Protein AF-A0A6A6NZX1-F1 (afdb_monomer)

Solvent-accessible surface area (backbone atoms only — not comparable to full-atom values): 12555 Å² total; per-residue (Å²): 104,67,44,63,65,28,87,54,87,82,43,91,53,39,81,57,58,74,70,53,80,94,74,73,65,22,58,76,71,53,50,74,72,65,55,51,80,44,72,91,48,76,54,70,80,69,56,48,53,72,62,50,53,51,48,40,61,71,58,47,47,58,53,41,69,74,41,23,80,65,40,62,48,73,92,56,56,72,64,60,54,49,54,51,49,51,52,50,52,48,47,48,62,52,41,36,42,79,39,79,52,97,89,62,89,76,74,94,77,78,79,67,54,82,74,57,60,70,75,45,46,75,38,79,45,86,75,66,56,70,41,52,65,36,68,74,68,45,35,26,44,81,40,86,51,102,88,51,79,43,78,41,68,77,53,94,75,62,91,92,61,85,66,18,23,62,86,60,87,44,24,41,64,54,35,24,50,45,65,30,45,77,56,80,60,25,55,87,39,52,78,84,87,75,57,70,73,62,56,64,74,76,110

Nearest PDB structures (foldseek):
  3rc0-assembly1_A  TM=8.414E-01  e=4.882E-10  Homo sapiens
  3rc0-assembly2_B  TM=8.461E-01  e=1.132E-09  Homo sapiens
  3smt-assembly1_A  TM=8.463E-01  e=5.086E-06  Homo sapiens
  6ox1-assembly2_B  TM=8.123E-01  e=5.623E-05  Homo sapiens
  1ozv-assembly2_B  TM=7.075E-01  e=1.593E-05  Pisum sativum

Secondary structure (DSSP, 8-state):
-HHHHS--TT-TTHHHHTTS-S---SGGGS-HHHHHTTTTSTHHHH--HHHHHHHIIIIIHHHHHH-HHHHT-TT--HHHHHHHHHHHHHHHHHHEEEE--TT-PPPTT----TTTGGGSEEEE-TTGGGS-B-TTT--EEEEE-SS-EEEEESS---TTPPP-B---S--HHHHHHHHS---GGGGGG------HHHHHTT-

Foldseek 3Di:
DLLLLQPPVPRPCNVQSVPDDPDFLAPLPDDPVVLVVCVQAPLSVVLCNVVLLVVCLVPVLVVCVVPVVSRVQVVHDSVVVSSSVVSVVLCLLAAWDFDDDPPDDDDPQPDDDPVRVVVTDTDHDGPVSPAAAFLPPAQWEWDDDPPDIDIDGPDDDDPPDGHHYHPDQDAQSVCCNRHNDGDPRSPVSHDGDDDPVNVVVVD

InterPro domains:
  IPR001214 SET domain [PS50280] (24-168)
  IPR046341 SET domain superfamily [SSF82199] (8-184)
  IPR050600 SETD3/SETD6 methyltransferase [PTHR13271] (1-192)

pLDDT: mean 87.7, std 14.7, range [39.0, 97.62]

Radius of gyration: 19.29 Å; Cα contacts (8 Å, |Δi|>4): 223; chains: 1; bounding box: 53×49×50 Å

Mean predicted aligned error: 6.45 Å

Organism: NCBI:txid578093

Sequence (203 aa):
LLAESHGDSSSSWSPYIDLLPDRFDTLMYWTPAELDELQASGVKSKIGKLREDQRFMEEIVPVVRRWPEIFGFQGEDDKKVLEAAHRMGTLIMAYAFDVESEGKEVDKDGYMSEEEETEMEKAMVPLADMLNADGHRCNAHLFYTPTHLSMRTLCPVPSGSELLNDYGPLPRADLLRRYGYTSPTYAIHDVAELSHPAILRLA

Structure (mmCIF, N/CA/C/O backbone):
data_AF-A0A6A6NZX1-F1
#
_entry.id   AF-A0A6A6NZX1-F1
#
loop_
_atom_site.group_PDB
_atom_site.id
_atom_site.type_symbol
_atom_site.label_atom_id
_atom_site.label_alt_id
_atom_site.label_comp_id
_atom_site.label_asym_id
_atom_site.label_entity_id
_atom_site.label_seq_id
_atom_site.pdbx_PDB_ins_code
_atom_site.Cartn_x
_atom_site.Cartn_y
_atom_site.Cartn_z
_atom_site.occupancy
_atom_site.B_iso_or_equiv
_atom_site.auth_seq_id
_atom_site.auth_comp_id
_atom_site.auth_asym_id
_atom_site.auth_atom_id
_atom_site.pdbx_PDB_model_num
ATOM 1 N N . LEU A 1 1 ? -5.221 6.615 11.395 1.00 90.38 1 LEU A N 1
ATOM 2 C CA . LEU A 1 1 ? -5.931 5.766 10.410 1.00 90.38 1 LEU A CA 1
ATOM 3 C C . LEU A 1 1 ? -7.021 4.905 11.040 1.00 90.38 1 LEU A C 1
ATOM 5 O O . LEU A 1 1 ? -8.164 5.149 10.701 1.00 90.38 1 LEU A O 1
ATOM 9 N N . LEU A 1 2 ? -6.727 3.967 11.957 1.00 92.25 2 LEU A N 1
ATOM 10 C CA . LEU A 1 2 ? -7.765 3.090 12.539 1.00 92.25 2 LEU A CA 1
ATOM 11 C C . LEU A 1 2 ? -8.924 3.876 13.186 1.00 92.25 2 LEU A C 1
ATOM 13 O O . LEU A 1 2 ? -10.074 3.630 12.853 1.00 92.25 2 LEU A O 1
ATOM 17 N N . ALA A 1 3 ? -8.610 4.848 14.053 1.00 91.81 3 ALA A N 1
ATOM 18 C CA . ALA A 1 3 ? -9.612 5.713 14.686 1.00 91.81 3 ALA A CA 1
ATOM 19 C C . ALA A 1 3 ? -10.388 6.549 13.655 1.00 91.81 3 ALA A C 1
ATOM 21 O O . ALA A 1 3 ? -11.607 6.514 13.629 1.00 91.81 3 ALA A O 1
ATOM 22 N N . GLU A 1 4 ? -9.676 7.222 12.748 1.00 91.50 4 GLU A N 1
ATOM 23 C CA . GLU A 1 4 ? -10.279 8.048 11.687 1.00 91.50 4 GLU A CA 1
ATOM 24 C C . GLU A 1 4 ? -11.122 7.248 10.677 1.00 91.50 4 GLU A C 1
ATOM 26 O O . GLU A 1 4 ? -11.960 7.818 9.991 1.00 91.50 4 GLU A O 1
ATOM 31 N N . SER A 1 5 ? -10.888 5.935 10.552 1.00 87.50 5 SER A N 1
ATOM 32 C CA . SER A 1 5 ? -11.647 5.055 9.649 1.00 87.50 5 SER A CA 1
ATOM 33 C C . SER A 1 5 ? -12.953 4.564 10.256 1.00 87.50 5 SER A C 1
ATOM 35 O O . SER A 1 5 ? -13.793 4.018 9.540 1.00 87.50 5 SER A O 1
ATOM 37 N N . HIS A 1 6 ? -13.134 4.718 11.567 1.00 78.56 6 HIS A N 1
ATOM 38 C CA . HIS A 1 6 ? -14.455 4.584 12.147 1.00 78.56 6 HIS A CA 1
ATOM 39 C C . HIS A 1 6 ? -15.275 5.768 11.637 1.00 78.56 6 HIS A C 1
ATOM 41 O O . HIS A 1 6 ? -14.860 6.905 11.828 1.00 78.56 6 HIS A O 1
ATOM 47 N N . GLY A 1 7 ? -16.381 5.485 10.939 1.00 59.75 7 GLY A N 1
ATOM 48 C CA . GLY A 1 7 ? -17.195 6.432 10.161 1.00 59.75 7 GLY A CA 1
ATOM 49 C C . GLY A 1 7 ? -17.915 7.515 10.970 1.00 59.75 7 GLY A C 1
ATOM 50 O O . GLY A 1 7 ? -19.076 7.826 10.702 1.00 59.75 7 GLY A O 1
ATOM 51 N N . ASP A 1 8 ? -17.248 8.088 11.968 1.00 64.75 8 ASP A N 1
ATOM 52 C CA . ASP A 1 8 ? -17.621 9.360 12.536 1.00 64.75 8 ASP A CA 1
ATOM 53 C C . ASP A 1 8 ? -17.499 10.431 11.446 1.00 64.75 8 ASP A C 1
ATOM 55 O O . ASP A 1 8 ? -16.414 10.847 11.037 1.00 64.75 8 ASP A O 1
ATOM 59 N N . SER A 1 9 ? -18.662 10.901 11.001 1.00 61.62 9 SER A N 1
ATOM 60 C CA . SER A 1 9 ? -18.827 12.019 10.069 1.00 61.62 9 SER A CA 1
ATOM 61 C C . SER A 1 9 ? -18.150 13.328 10.512 1.00 61.62 9 SER A C 1
ATOM 63 O O . SER A 1 9 ? -18.154 14.295 9.753 1.00 61.62 9 SER A O 1
ATOM 65 N N . SER A 1 10 ? -17.598 13.387 11.731 1.00 78.81 10 SER A N 1
ATOM 66 C CA . SER A 1 10 ? -16.815 14.518 12.229 1.00 78.81 10 SER A CA 1
ATOM 67 C C . SER A 1 10 ? -15.357 14.538 11.742 1.00 78.81 10 SER A C 1
ATOM 69 O O . SER A 1 10 ? -14.725 15.599 11.798 1.00 78.81 10 SER A O 1
ATOM 71 N N . SER A 1 11 ? -14.817 13.419 11.234 1.00 88.25 11 SER A N 1
ATOM 72 C CA . SER A 1 11 ? -13.435 13.384 10.747 1.00 88.25 11 SER A CA 1
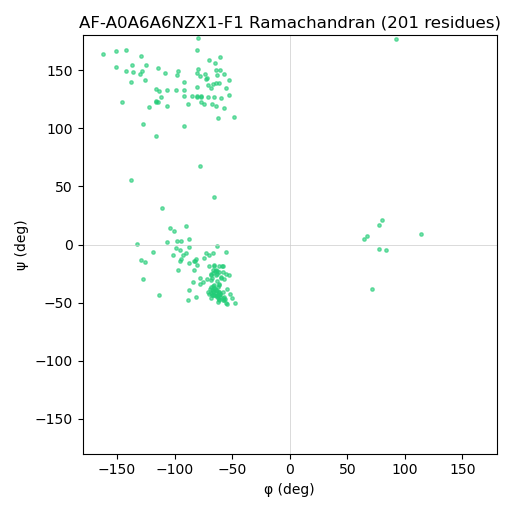ATOM 73 C C . SER A 1 11 ? -13.261 14.282 9.524 1.00 88.25 11 SER A C 1
ATOM 75 O O . SER A 1 11 ? -13.926 14.124 8.498 1.00 88.25 11 SER A O 1
ATOM 77 N N . SER A 1 12 ? -12.278 15.182 9.595 1.00 91.62 12 SER A N 1
ATOM 78 C CA . SER A 1 12 ? -11.892 16.018 8.449 1.00 91.62 12 SER A CA 1
ATOM 79 C C . SER A 1 12 ? -11.304 15.194 7.295 1.00 91.62 12 SER A C 1
ATOM 81 O O . SER A 1 12 ? -11.251 15.678 6.165 1.00 91.62 12 SER A O 1
ATOM 83 N N . TRP A 1 13 ? -10.881 13.954 7.563 1.00 92.94 13 TRP A N 1
ATOM 84 C CA . TRP A 1 13 ? -10.285 13.046 6.583 1.00 92.94 13 TRP A CA 1
ATOM 85 C C . TRP A 1 13 ? -11.264 12.015 6.022 1.00 92.94 13 TRP A C 1
ATOM 87 O O . TRP A 1 13 ? -10.875 11.285 5.113 1.00 92.94 13 TRP A O 1
ATOM 97 N N . SER A 1 14 ? -12.519 11.968 6.488 1.00 92.06 14 SER A N 1
ATOM 98 C CA . SER A 1 14 ? -13.523 11.015 5.985 1.00 92.06 14 SER A CA 1
ATOM 99 C C . SER A 1 14 ? -13.631 11.006 4.448 1.00 92.06 14 SER A C 1
ATOM 101 O O . SER A 1 14 ? -13.507 9.922 3.882 1.00 92.06 14 SER A O 1
ATOM 103 N N . PRO A 1 15 ? -13.699 12.155 3.732 1.00 92.06 15 PRO A N 1
ATOM 104 C CA . PRO A 1 15 ? -13.761 12.147 2.266 1.00 92.06 15 PRO A CA 1
ATOM 105 C C . PRO A 1 15 ? -12.559 11.488 1.579 1.00 92.06 15 PRO A C 1
ATOM 107 O O . PRO A 1 15 ? -12.687 10.979 0.472 1.00 92.06 15 PRO A O 1
ATOM 110 N N . TYR A 1 16 ? -11.383 11.530 2.208 1.00 94.56 16 TYR A N 1
ATOM 111 C CA . TYR A 1 16 ? -10.181 10.874 1.703 1.00 94.56 16 TYR A CA 1
ATOM 112 C C . TYR A 1 16 ? -10.168 9.384 2.060 1.00 94.56 16 TYR A C 1
ATOM 114 O O . TYR A 1 16 ? -9.900 8.549 1.203 1.00 94.56 16 TYR A O 1
ATOM 122 N N . ILE A 1 17 ? -10.500 9.042 3.307 1.00 93.12 17 ILE A N 1
ATOM 123 C CA . ILE A 1 17 ? -10.520 7.655 3.784 1.00 93.12 17 ILE A CA 1
ATOM 124 C C . ILE A 1 17 ? -11.535 6.813 3.001 1.00 93.12 17 ILE A C 1
ATOM 126 O O . ILE A 1 17 ? -11.251 5.653 2.706 1.00 93.12 17 ILE A O 1
ATOM 130 N N . ASP A 1 18 ? -12.662 7.403 2.601 1.00 91.69 18 ASP A N 1
ATOM 131 C CA . ASP A 1 18 ? -13.689 6.748 1.783 1.00 91.69 18 ASP A CA 1
ATOM 132 C C . ASP A 1 18 ? -13.206 6.394 0.361 1.00 91.69 18 ASP A C 1
ATOM 134 O O . ASP A 1 18 ? -13.810 5.548 -0.299 1.00 91.69 18 ASP A O 1
ATOM 138 N N . LEU A 1 19 ? -12.118 7.013 -0.119 1.00 93.44 19 LEU A N 1
ATOM 139 C CA . LEU A 1 19 ? -11.484 6.680 -1.402 1.00 93.44 19 LEU A CA 1
ATOM 140 C C . LEU A 1 19 ? -10.452 5.551 -1.280 1.00 93.44 19 LEU A C 1
ATOM 142 O O . LEU A 1 19 ? -10.051 4.986 -2.299 1.00 93.44 19 LEU A O 1
ATOM 146 N N . LEU A 1 20 ? -10.001 5.229 -0.064 1.00 94.62 20 LEU A N 1
ATOM 147 C CA . LEU A 1 20 ? -8.980 4.209 0.152 1.00 94.62 20 LEU A CA 1
ATOM 148 C C . LEU A 1 20 ? -9.546 2.800 -0.072 1.00 94.62 20 LEU A C 1
ATOM 150 O O . LEU A 1 20 ? -10.662 2.503 0.365 1.00 94.62 20 LEU A O 1
ATOM 154 N N . PRO A 1 21 ? -8.764 1.885 -0.666 1.00 94.62 21 PRO A N 1
ATOM 155 C CA . PRO A 1 21 ? -9.224 0.531 -0.949 1.00 94.62 21 PRO A CA 1
ATOM 156 C C . PRO A 1 21 ? -9.617 -0.246 0.316 1.00 94.62 21 PRO A C 1
ATOM 158 O O . PRO A 1 21 ? -9.081 -0.064 1.419 1.00 94.62 21 PRO A O 1
ATOM 161 N N . ASP A 1 22 ? -10.572 -1.155 0.147 1.00 92.56 22 ASP A N 1
ATOM 162 C CA . ASP A 1 22 ? -11.017 -2.118 1.157 1.00 92.56 22 ASP A CA 1
ATOM 163 C C . ASP A 1 22 ? -10.429 -3.524 0.937 1.00 92.56 22 ASP A C 1
ATOM 165 O O . ASP A 1 22 ? -10.547 -4.387 1.810 1.00 92.56 22 ASP A O 1
ATOM 169 N N . ARG A 1 23 ? -9.767 -3.747 -0.206 1.00 93.56 23 ARG A N 1
ATOM 170 C CA . ARG A 1 23 ? -9.175 -5.018 -0.641 1.00 93.56 23 ARG A CA 1
ATOM 171 C C . ARG A 1 23 ? -7.787 -4.796 -1.228 1.00 93.56 23 ARG A C 1
ATOM 173 O O . ARG A 1 23 ? -7.533 -3.763 -1.839 1.00 93.56 23 ARG A O 1
ATOM 180 N N . PHE A 1 24 ? -6.922 -5.791 -1.064 1.00 96.00 24 PHE A N 1
ATOM 181 C CA . PHE A 1 24 ? -5.534 -5.750 -1.511 1.00 96.00 24 PHE A CA 1
ATOM 182 C C . PHE A 1 24 ? -5.116 -7.110 -2.050 1.00 96.00 24 PHE A C 1
ATOM 184 O O . PHE A 1 24 ? -5.544 -8.140 -1.530 1.00 96.00 24 PHE A O 1
ATOM 191 N N . ASP A 1 25 ? -4.206 -7.083 -3.016 1.00 96.81 25 ASP A N 1
ATOM 192 C CA . ASP A 1 25 ? -3.580 -8.273 -3.595 1.00 96.81 25 ASP A CA 1
ATOM 193 C C . ASP A 1 25 ? -2.141 -8.476 -3.080 1.00 96.81 25 ASP A C 1
ATOM 195 O O . ASP A 1 25 ? -1.368 -9.259 -3.638 1.00 96.81 25 ASP A O 1
ATOM 199 N N . THR A 1 26 ? -1.755 -7.777 -2.002 1.00 96.50 26 THR A N 1
ATOM 200 C CA . THR A 1 26 ? -0.447 -7.961 -1.357 1.00 96.50 26 THR A CA 1
ATOM 201 C C . THR A 1 26 ? -0.324 -9.370 -0.778 1.00 96.50 26 THR A C 1
ATOM 203 O O . THR A 1 26 ? -1.299 -9.984 -0.335 1.00 96.50 26 THR A O 1
ATOM 206 N N . LEU A 1 27 ? 0.907 -9.887 -0.734 1.00 96.06 27 LEU A N 1
ATOM 207 C CA . LEU A 1 27 ? 1.191 -11.282 -0.360 1.00 96.06 27 LEU A CA 1
ATOM 208 C C . LEU A 1 27 ? 0.685 -11.693 1.034 1.00 96.06 27 LEU A C 1
ATOM 210 O O . LEU A 1 27 ? 0.562 -12.880 1.319 1.00 96.06 27 LEU A O 1
ATOM 214 N N . MET A 1 28 ? 0.385 -10.735 1.913 1.00 94.06 28 MET A N 1
ATOM 215 C CA . MET A 1 28 ? -0.202 -11.000 3.229 1.00 94.06 28 MET A CA 1
ATOM 216 C C . MET A 1 28 ? -1.607 -11.624 3.150 1.00 94.06 28 MET A C 1
ATOM 218 O O . MET A 1 28 ? -2.004 -12.339 4.073 1.00 94.06 28 MET A O 1
ATOM 222 N N . TYR A 1 29 ? -2.343 -11.369 2.064 1.00 95.19 29 TYR A N 1
ATOM 223 C CA . TYR A 1 29 ? -3.713 -11.849 1.856 1.00 95.19 29 TYR A CA 1
ATOM 224 C C . TYR A 1 29 ? -3.791 -13.145 1.046 1.00 95.19 29 TYR A C 1
ATOM 226 O O . TYR A 1 29 ? -4.874 -13.711 0.900 1.00 95.19 29 TYR A O 1
ATOM 234 N N . TRP A 1 30 ? -2.656 -13.630 0.546 1.00 96.44 30 TRP A N 1
ATOM 235 C CA . TRP A 1 30 ? -2.593 -14.855 -0.237 1.00 96.44 30 TRP A CA 1
ATOM 236 C C . TRP A 1 30 ? -2.778 -16.084 0.655 1.00 96.44 30 TRP A C 1
ATOM 238 O O . TRP A 1 30 ? -2.354 -16.137 1.815 1.00 96.44 30 TRP A O 1
ATOM 248 N N . THR A 1 31 ? -3.408 -17.108 0.094 1.00 96.38 31 THR A N 1
ATOM 249 C CA . THR A 1 31 ? -3.564 -18.408 0.739 1.00 96.38 31 THR A CA 1
ATOM 250 C C . THR A 1 31 ? -2.223 -19.145 0.825 1.00 96.38 31 THR A C 1
ATOM 252 O O . THR A 1 31 ? -1.313 -18.890 0.033 1.00 96.38 31 THR A O 1
ATOM 255 N N . PRO A 1 32 ? -2.081 -20.128 1.736 1.00 95.44 32 PRO A N 1
ATOM 256 C CA . PRO A 1 32 ? -0.866 -20.937 1.810 1.00 95.44 32 PRO A CA 1
ATOM 257 C C . PRO A 1 32 ? -0.490 -21.603 0.478 1.00 95.44 32 PRO A C 1
ATOM 259 O O . PRO A 1 32 ? 0.684 -21.627 0.131 1.00 95.44 32 PRO A O 1
ATOM 262 N N . ALA A 1 33 ? -1.480 -22.079 -0.286 1.00 97.31 33 ALA A N 1
ATOM 263 C CA . ALA A 1 33 ? -1.250 -22.710 -1.584 1.00 97.31 33 ALA A CA 1
ATOM 264 C C . ALA A 1 33 ? -0.700 -21.718 -2.623 1.00 97.31 33 ALA A C 1
ATOM 266 O O . ALA A 1 33 ? 0.254 -22.036 -3.323 1.00 97.31 33 ALA A O 1
ATOM 267 N N . GLU A 1 34 ? -1.243 -20.499 -2.686 1.00 96.94 34 GLU A N 1
ATOM 268 C CA . GLU A 1 34 ? -0.728 -19.453 -3.582 1.00 96.94 34 GLU A CA 1
ATOM 269 C C . GLU A 1 34 ? 0.688 -19.016 -3.182 1.00 96.94 34 GLU A C 1
ATOM 271 O O . GLU A 1 34 ? 1.544 -18.795 -4.035 1.00 96.94 34 GLU A O 1
ATOM 276 N N . LEU A 1 35 ? 0.972 -18.940 -1.877 1.00 96.06 35 LEU A N 1
ATOM 277 C CA . LEU A 1 35 ? 2.318 -18.652 -1.381 1.00 96.06 35 LEU A CA 1
ATOM 278 C C . LEU A 1 35 ? 3.309 -19.788 -1.662 1.00 96.06 35 LEU A C 1
ATOM 280 O O . LEU A 1 35 ? 4.517 -19.546 -1.714 1.00 96.06 35 LEU A O 1
ATOM 284 N N . ASP A 1 36 ? 2.851 -21.028 -1.816 1.00 95.31 36 ASP A N 1
ATOM 285 C CA . ASP A 1 36 ? 3.712 -22.162 -2.151 1.00 95.31 36 ASP A CA 1
ATOM 286 C C . ASP A 1 36 ? 4.274 -22.080 -3.567 1.00 95.31 36 ASP A C 1
ATOM 288 O O . ASP A 1 36 ? 5.451 -22.393 -3.731 1.00 95.31 36 ASP A O 1
ATOM 292 N N . GLU A 1 37 ? 3.555 -21.476 -4.514 1.00 95.88 37 GLU A N 1
ATOM 293 C CA . GLU A 1 37 ? 4.051 -21.201 -5.874 1.00 95.88 37 GLU A CA 1
ATOM 294 C C . GLU A 1 37 ? 5.286 -20.270 -5.899 1.00 95.88 37 GLU A C 1
ATOM 296 O O . GLU A 1 37 ? 6.054 -20.238 -6.865 1.00 95.88 37 GLU A O 1
ATOM 301 N N . LEU A 1 38 ? 5.534 -19.532 -4.808 1.00 94.31 38 LEU A N 1
ATOM 302 C CA . LEU A 1 38 ? 6.681 -18.631 -4.643 1.00 94.31 38 LEU A CA 1
ATOM 303 C C . LEU A 1 38 ? 7.917 -19.316 -4.025 1.00 94.31 38 LEU A C 1
ATOM 305 O O . LEU A 1 38 ? 8.836 -18.623 -3.577 1.00 94.31 38 LEU A O 1
ATOM 309 N N . GLN A 1 39 ? 7.971 -20.657 -3.996 1.00 89.25 39 GLN A N 1
ATOM 310 C CA . GLN A 1 39 ? 9.002 -21.454 -3.303 1.00 89.25 39 GLN A CA 1
ATOM 311 C C . GLN A 1 39 ? 10.460 -21.110 -3.642 1.00 89.25 39 GLN A C 1
ATOM 313 O O . GLN A 1 39 ? 11.350 -21.353 -2.831 1.00 89.25 39 GLN A O 1
ATOM 318 N N . ALA A 1 40 ? 10.715 -20.572 -4.836 1.00 85.94 40 ALA A N 1
ATOM 319 C CA . ALA A 1 40 ? 12.060 -20.251 -5.314 1.00 85.94 40 ALA A CA 1
ATOM 320 C C . ALA A 1 40 ? 12.467 -18.788 -5.059 1.00 85.94 40 ALA A C 1
ATOM 322 O O . ALA A 1 40 ? 13.545 -18.374 -5.478 1.00 85.94 40 ALA A O 1
ATOM 323 N N . SER A 1 41 ? 11.615 -17.999 -4.400 1.00 87.81 41 SER A N 1
ATOM 324 C CA . SER A 1 41 ? 11.879 -16.589 -4.110 1.00 87.81 41 SER A CA 1
ATOM 325 C C . SER A 1 41 ? 12.155 -16.356 -2.622 1.00 87.81 41 SER A C 1
ATOM 327 O O . SER A 1 41 ? 11.558 -16.997 -1.754 1.00 87.81 41 SER A O 1
ATOM 329 N N . GLY A 1 42 ? 13.015 -15.381 -2.316 1.00 87.94 42 GLY A N 1
ATOM 330 C CA . GLY A 1 42 ? 13.262 -14.920 -0.943 1.00 87.94 42 GLY A CA 1
ATOM 331 C C . GLY A 1 42 ? 12.088 -14.145 -0.327 1.00 87.94 42 GLY A C 1
ATOM 332 O O . GLY A 1 42 ? 12.071 -13.878 0.874 1.00 87.94 42 GLY A O 1
ATOM 333 N N . VAL A 1 43 ? 11.059 -13.809 -1.116 1.00 91.44 43 VAL A N 1
ATOM 334 C CA . VAL A 1 43 ? 9.965 -12.934 -0.668 1.00 91.44 43 VAL A CA 1
ATOM 335 C C . VAL A 1 43 ? 9.097 -13.576 0.415 1.00 91.44 43 VAL A C 1
ATOM 337 O O . VAL A 1 43 ? 8.580 -12.864 1.273 1.00 91.44 43 VAL A O 1
ATOM 340 N N . LYS A 1 44 ? 8.977 -14.916 0.443 1.00 90.50 44 LYS A N 1
ATOM 341 C CA . LYS A 1 44 ? 8.142 -15.632 1.427 1.00 90.50 44 LYS A CA 1
ATOM 342 C C . LYS A 1 44 ? 8.554 -15.315 2.865 1.00 90.50 44 LYS A C 1
ATOM 344 O O . LYS A 1 44 ? 7.691 -15.096 3.712 1.00 90.50 44 LYS A O 1
ATOM 349 N N . SER A 1 45 ? 9.858 -15.229 3.141 1.00 88.44 45 SER A N 1
ATOM 350 C CA . SER A 1 45 ? 10.362 -14.863 4.473 1.00 88.44 45 SER A CA 1
ATOM 351 C C . SER A 1 45 ? 10.116 -13.399 4.839 1.00 88.44 45 SER A C 1
ATOM 353 O O . SER A 1 45 ? 10.138 -13.066 6.021 1.00 88.44 45 SER A O 1
ATOM 355 N N . LYS A 1 46 ? 9.839 -12.533 3.857 1.00 91.06 46 LYS A N 1
ATOM 356 C CA . LYS A 1 46 ? 9.604 -11.097 4.057 1.00 91.06 46 LYS A CA 1
ATOM 357 C C . LYS A 1 46 ? 8.134 -10.731 4.312 1.00 91.06 46 LYS A C 1
ATOM 359 O O . LYS A 1 46 ? 7.856 -9.571 4.602 1.00 91.06 46 LYS A O 1
ATOM 364 N N . ILE A 1 47 ? 7.189 -11.675 4.196 1.00 92.25 47 ILE A N 1
ATOM 365 C CA . ILE A 1 47 ? 5.747 -11.407 4.389 1.00 92.25 47 ILE A CA 1
ATOM 366 C C . ILE A 1 47 ? 5.432 -11.120 5.863 1.00 92.25 47 ILE A C 1
ATOM 368 O O . ILE A 1 47 ? 4.649 -10.231 6.171 1.00 92.25 47 ILE A O 1
ATOM 372 N N . GLY A 1 48 ? 6.025 -11.886 6.785 1.00 90.38 48 GLY A N 1
ATOM 373 C CA . GLY A 1 48 ? 5.956 -11.607 8.223 1.00 90.38 48 GLY A CA 1
ATOM 374 C C . GLY A 1 48 ? 4.580 -11.742 8.891 1.00 90.38 48 GLY A C 1
ATOM 375 O O . GLY A 1 48 ? 4.483 -11.433 10.073 1.00 90.38 48 GLY A O 1
ATOM 376 N N . LYS A 1 49 ? 3.533 -12.234 8.207 1.00 92.25 49 LYS A N 1
ATOM 377 C CA . LYS A 1 49 ? 2.142 -12.210 8.706 1.00 92.25 49 LYS A CA 1
ATOM 378 C C . LYS A 1 49 ? 1.978 -12.700 10.151 1.00 92.25 49 LYS A C 1
ATOM 380 O O . LYS A 1 49 ? 1.375 -12.002 10.948 1.00 92.25 49 LYS A O 1
ATOM 385 N N . LEU A 1 50 ? 2.524 -13.867 10.504 1.00 92.00 50 LEU A N 1
ATOM 386 C CA . LEU A 1 50 ? 2.390 -14.415 11.865 1.00 92.00 50 LEU A CA 1
ATOM 387 C C . LEU A 1 50 ? 3.035 -13.519 12.933 1.00 92.00 50 LEU A C 1
ATOM 389 O O . LEU A 1 50 ? 2.508 -13.392 14.034 1.00 92.00 50 LEU A O 1
ATOM 393 N N . ARG A 1 51 ? 4.165 -12.885 12.600 1.00 93.12 51 ARG A N 1
ATOM 394 C CA . ARG A 1 51 ? 4.841 -11.935 13.488 1.00 93.12 51 ARG A CA 1
ATOM 395 C C . ARG A 1 51 ? 3.994 -10.676 13.670 1.00 93.12 51 ARG A C 1
ATOM 397 O O . ARG A 1 51 ? 3.845 -10.207 14.792 1.00 93.12 51 ARG A O 1
ATOM 404 N N . GLU A 1 52 ? 3.420 -10.159 12.586 1.00 93.06 52 GLU A N 1
ATOM 405 C CA . GLU A 1 52 ? 2.541 -8.987 12.644 1.00 93.06 52 GLU A CA 1
ATOM 406 C C . GLU A 1 52 ? 1.212 -9.292 13.354 1.00 93.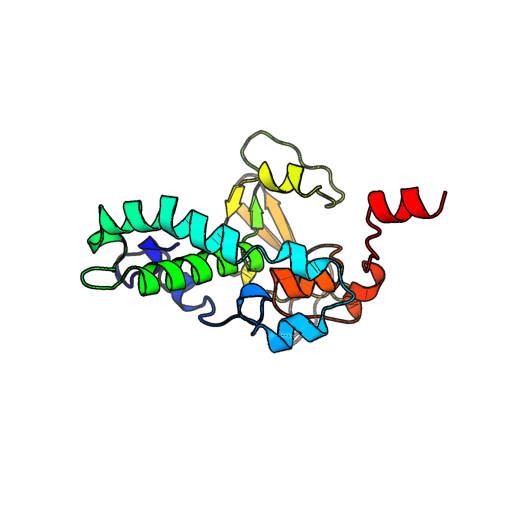06 52 GLU A C 1
ATOM 408 O O . GLU A 1 52 ? 0.750 -8.466 14.136 1.00 93.06 52 GLU A O 1
ATOM 413 N N . ASP A 1 53 ? 0.646 -10.494 13.173 1.00 96.00 53 ASP A N 1
ATOM 414 C CA . ASP A 1 53 ? -0.522 -10.975 13.923 1.00 96.00 53 ASP A CA 1
ATOM 415 C C . ASP A 1 53 ? -0.252 -10.886 15.431 1.00 96.00 53 ASP A C 1
ATOM 417 O O . ASP A 1 53 ? -1.033 -10.294 16.174 1.00 96.00 53 ASP A O 1
ATOM 421 N N . GLN A 1 54 ? 0.881 -11.437 15.879 1.00 96.69 54 GLN A N 1
ATOM 422 C CA . GLN A 1 54 ? 1.274 -11.406 17.284 1.00 96.69 54 GLN A CA 1
ATOM 423 C C . GLN A 1 54 ? 1.465 -9.968 17.786 1.00 96.69 54 GLN A C 1
ATOM 425 O O . GLN A 1 54 ? 0.897 -9.603 18.814 1.00 96.69 54 GLN A O 1
ATOM 430 N N . ARG A 1 55 ? 2.195 -9.132 17.036 1.00 95.69 55 ARG A N 1
ATOM 431 C CA . ARG A 1 55 ? 2.444 -7.735 17.414 1.00 95.69 55 ARG A CA 1
ATOM 432 C C . ARG A 1 55 ? 1.149 -6.934 17.545 1.00 95.69 55 ARG A C 1
ATOM 434 O O . ARG A 1 55 ? 0.956 -6.227 18.529 1.00 95.69 55 ARG A O 1
ATOM 441 N N . PHE A 1 56 ? 0.219 -7.070 16.601 1.00 96.94 56 PHE A N 1
ATOM 442 C CA . PHE A 1 56 ? -1.070 -6.383 16.681 1.00 96.94 56 PHE A CA 1
ATOM 443 C C . PHE A 1 56 ? -1.918 -6.866 17.859 1.00 96.94 56 PHE A C 1
ATOM 445 O O . PHE A 1 56 ? -2.548 -6.040 18.521 1.00 96.94 56 PHE A O 1
ATOM 452 N N . MET A 1 57 ? -1.903 -8.164 18.162 1.00 97.50 57 MET A N 1
ATOM 453 C CA . MET A 1 57 ? -2.601 -8.710 19.329 1.00 97.50 57 MET A CA 1
ATOM 454 C C . MET A 1 57 ? -2.013 -8.218 20.659 1.00 97.50 57 MET A C 1
ATOM 456 O O . MET A 1 57 ? -2.762 -8.006 21.611 1.00 97.50 57 MET A O 1
ATOM 460 N N . GLU A 1 58 ? -0.697 -8.026 20.736 1.00 97.62 58 GLU A N 1
ATOM 461 C CA . GLU A 1 58 ? -0.004 -7.601 21.959 1.00 97.62 58 GLU A CA 1
ATOM 462 C C . GLU A 1 58 ? -0.019 -6.078 22.163 1.00 97.62 58 GLU A C 1
ATOM 464 O O . GLU A 1 58 ? -0.076 -5.617 23.302 1.00 97.62 58 GLU A O 1
ATOM 469 N N . GLU A 1 59 ? -0.006 -5.291 21.083 1.00 96.75 59 GLU A N 1
ATOM 470 C CA . GLU A 1 59 ? 0.185 -3.836 21.157 1.00 96.75 59 GLU A CA 1
ATOM 471 C C . GLU A 1 59 ? -1.056 -3.035 20.740 1.00 96.75 59 GLU A C 1
ATOM 473 O O . GLU A 1 59 ? -1.430 -2.074 21.414 1.00 96.75 59 GLU A O 1
ATOM 478 N N . ILE A 1 60 ? -1.735 -3.422 19.655 1.00 96.31 60 ILE A N 1
ATOM 479 C CA . ILE A 1 60 ? -2.841 -2.637 19.080 1.00 96.31 60 ILE A CA 1
ATOM 480 C C . ILE A 1 60 ? -4.178 -3.003 19.719 1.00 96.31 60 ILE A C 1
ATOM 482 O O . ILE A 1 60 ? -4.930 -2.118 20.137 1.00 96.31 60 ILE A O 1
ATOM 486 N N . VAL A 1 61 ? -4.474 -4.299 19.836 1.00 96.81 61 VAL A N 1
ATOM 487 C CA . VAL A 1 61 ? -5.740 -4.775 20.408 1.00 96.81 61 VAL A CA 1
ATOM 488 C C . VAL A 1 61 ? -5.959 -4.225 21.824 1.00 96.81 61 VAL A C 1
ATOM 490 O O . VAL A 1 61 ? -7.033 -3.668 22.061 1.00 96.81 61 VAL A O 1
ATOM 493 N N . PRO A 1 62 ? -4.985 -4.246 22.758 1.00 97.56 62 PRO A N 1
ATOM 494 C CA . PRO A 1 62 ? -5.198 -3.700 24.099 1.00 97.56 62 PRO A CA 1
ATOM 495 C C . PRO A 1 62 ? -5.527 -2.202 24.111 1.00 97.56 62 PRO A C 1
ATOM 497 O O . PRO A 1 62 ? -6.331 -1.757 24.935 1.00 97.56 62 PRO A O 1
ATOM 500 N N . VAL A 1 63 ? -4.953 -1.423 23.187 1.00 96.50 63 VAL A N 1
ATOM 501 C CA . VAL A 1 63 ? -5.244 0.013 23.042 1.00 96.50 63 VAL A CA 1
ATOM 502 C C . VAL A 1 63 ? -6.672 0.223 22.544 1.00 96.50 63 VAL A C 1
ATOM 504 O O . VAL A 1 63 ? -7.414 1.007 23.137 1.00 96.50 63 VAL A O 1
ATOM 507 N N . VAL A 1 64 ? -7.092 -0.529 21.524 1.00 95.88 64 VAL A N 1
ATOM 508 C CA . VAL A 1 64 ? -8.466 -0.480 21.000 1.00 95.88 64 VAL A CA 1
ATOM 509 C C . VAL A 1 64 ? -9.478 -0.882 22.073 1.00 95.88 64 VAL A C 1
ATOM 511 O O . VAL A 1 64 ? -10.506 -0.229 22.231 1.00 95.88 64 VAL A O 1
ATOM 514 N N . ARG A 1 65 ? -9.168 -1.904 22.880 1.00 95.38 65 ARG A N 1
ATOM 515 C CA . ARG A 1 65 ? -10.025 -2.354 23.991 1.00 95.38 65 ARG A CA 1
ATOM 516 C C . ARG A 1 65 ? -10.112 -1.371 25.142 1.00 95.38 65 ARG A C 1
ATOM 518 O O . ARG A 1 65 ? -11.109 -1.380 25.861 1.00 95.38 65 ARG A O 1
ATOM 525 N N . ARG A 1 66 ? -9.098 -0.529 25.327 1.00 96.31 66 ARG A N 1
ATOM 526 C CA . ARG A 1 66 ? -9.146 0.532 26.329 1.00 96.31 66 ARG A CA 1
ATOM 527 C C . ARG A 1 66 ? -10.107 1.659 25.928 1.00 96.31 66 ARG A C 1
ATOM 529 O O . ARG A 1 66 ? -10.672 2.262 26.836 1.00 96.31 66 ARG A O 1
ATOM 536 N N . TRP A 1 67 ? -10.296 1.906 24.628 1.00 93.94 67 TRP A N 1
ATOM 537 C CA . TRP A 1 67 ? -11.087 3.027 24.090 1.00 93.94 67 TRP A CA 1
ATOM 538 C C . TRP A 1 67 ? -11.982 2.611 22.903 1.00 93.94 67 TRP A C 1
ATOM 540 O O . TRP A 1 67 ? -11.864 3.165 21.805 1.00 93.94 67 TRP A O 1
ATOM 550 N N . PRO A 1 68 ? -12.858 1.605 23.060 1.00 92.88 68 PRO A N 1
ATOM 551 C CA . PRO A 1 68 ? -13.577 1.004 21.936 1.00 92.88 68 PRO A CA 1
ATOM 552 C C . PRO A 1 68 ? -14.521 1.978 21.215 1.00 92.88 68 PRO A C 1
ATOM 554 O O . PRO A 1 68 ? -14.793 1.786 20.035 1.00 92.88 68 PRO A O 1
ATOM 557 N N . GLU A 1 69 ? -15.004 3.019 21.894 1.00 90.44 69 GLU A N 1
ATOM 558 C CA . GLU A 1 69 ? -15.803 4.111 21.326 1.00 90.44 69 GLU A CA 1
ATOM 559 C C . GLU A 1 69 ? -15.031 4.989 20.337 1.00 90.44 69 GLU A C 1
ATOM 561 O O . GLU A 1 69 ? -15.609 5.414 19.342 1.00 90.44 69 GLU A O 1
ATOM 566 N N . ILE A 1 70 ? -13.737 5.230 20.579 1.00 90.44 70 ILE A N 1
ATOM 567 C CA . ILE A 1 70 ? -12.895 6.051 19.695 1.00 90.44 70 ILE A CA 1
ATOM 568 C C . ILE A 1 70 ? -12.619 5.295 18.397 1.00 90.44 70 ILE A C 1
ATOM 570 O O . ILE A 1 70 ? -12.636 5.871 17.315 1.00 90.44 70 ILE A O 1
ATOM 574 N N . PHE A 1 71 ? -12.361 3.994 18.509 1.00 91.81 71 PHE A N 1
ATOM 575 C CA . PHE A 1 71 ? -11.973 3.162 17.373 1.00 91.81 71 PHE A CA 1
ATOM 576 C C . PHE A 1 71 ? -13.146 2.462 16.685 1.00 91.81 71 PHE A C 1
ATOM 578 O O . PHE A 1 71 ? -12.940 1.856 15.639 1.00 91.81 71 PHE A O 1
ATOM 585 N N . GLY A 1 72 ? -14.351 2.500 17.258 1.00 91.00 72 GLY A N 1
ATOM 586 C CA . GLY A 1 72 ? -15.524 1.893 16.635 1.00 91.00 72 GLY A CA 1
ATOM 587 C C . GLY A 1 72 ? -15.687 0.391 16.796 1.00 91.00 72 GLY A C 1
ATOM 588 O O . GLY A 1 72 ? -16.380 -0.231 15.999 1.00 91.00 72 GLY A O 1
ATOM 589 N N . PHE A 1 73 ? -15.051 -0.210 17.800 1.00 93.31 73 PHE A N 1
ATOM 590 C CA . PHE A 1 73 ? -15.055 -1.665 18.010 1.00 93.31 73 PHE A CA 1
ATOM 591 C C . PHE A 1 73 ? -15.843 -2.074 19.263 1.00 93.31 73 PHE A C 1
ATOM 593 O O . PHE A 1 73 ? -15.513 -3.057 19.936 1.00 93.31 73 PHE A O 1
ATOM 600 N N . GLN A 1 74 ? -16.885 -1.315 19.620 1.00 91.81 74 GLN A N 1
ATOM 601 C CA . GLN A 1 74 ? -17.773 -1.678 20.726 1.00 91.81 74 GLN A CA 1
ATOM 602 C C . GLN A 1 74 ? -18.523 -2.977 20.408 1.00 91.81 74 GLN A C 1
ATOM 604 O O . GLN A 1 74 ? -19.284 -3.046 19.452 1.00 91.81 74 GLN A O 1
ATOM 609 N N . GLY A 1 75 ? -18.320 -4.007 21.230 1.00 90.50 75 GLY A N 1
ATOM 610 C CA . GLY A 1 75 ? -18.976 -5.309 21.059 1.00 90.50 75 GLY A CA 1
ATOM 611 C C . GLY A 1 75 ? -18.389 -6.201 19.957 1.00 90.50 75 GLY A C 1
ATOM 612 O O . GLY A 1 75 ? -18.807 -7.350 19.850 1.00 90.50 75 GLY A O 1
ATOM 613 N N . GLU A 1 76 ? -17.409 -5.719 19.191 1.00 94.56 76 GLU A N 1
ATOM 614 C CA . GLU A 1 76 ? -16.691 -6.505 18.181 1.00 94.56 76 GLU A CA 1
ATOM 615 C C . GLU A 1 76 ? -15.620 -7.400 18.821 1.00 94.56 76 GLU A C 1
ATOM 617 O O . GLU A 1 76 ? -15.042 -7.045 19.852 1.00 94.56 76 GLU A O 1
ATOM 622 N N . ASP A 1 77 ? -15.308 -8.542 18.206 1.00 95.75 77 ASP A N 1
ATOM 623 C CA . ASP A 1 77 ? -14.275 -9.469 18.688 1.00 95.75 77 ASP A CA 1
ATOM 624 C C . ASP A 1 77 ? -12.844 -9.037 18.301 1.00 95.75 77 ASP A C 1
ATOM 626 O O . ASP A 1 77 ? -12.638 -8.090 17.541 1.00 95.75 77 ASP A O 1
ATOM 630 N N . ASP A 1 78 ? -11.822 -9.665 18.896 1.00 96.62 78 ASP A N 1
ATOM 631 C CA . ASP A 1 78 ? -10.418 -9.285 18.643 1.00 96.62 78 ASP A CA 1
ATOM 632 C C . ASP A 1 78 ? -9.997 -9.583 17.201 1.00 96.62 78 ASP A C 1
ATOM 634 O O . ASP A 1 78 ? -9.111 -8.923 16.660 1.00 96.62 78 ASP A O 1
ATOM 638 N N . LYS A 1 79 ? -10.669 -10.537 16.549 1.00 96.06 79 LYS A N 1
ATOM 639 C CA . LYS A 1 79 ? -10.409 -10.888 15.157 1.00 96.06 79 LYS A CA 1
ATOM 640 C C 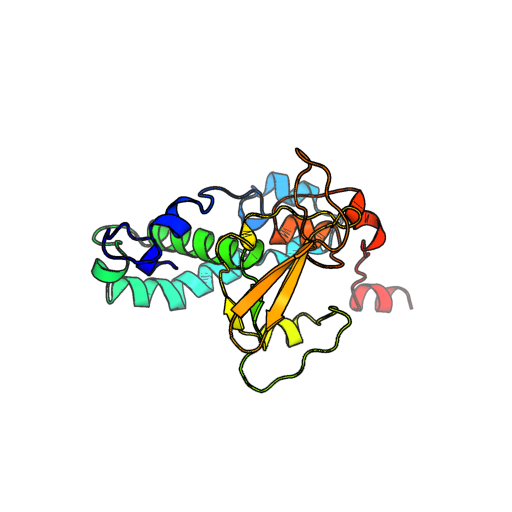. LYS A 1 79 ? -10.786 -9.733 14.228 1.00 96.06 79 LYS A C 1
ATOM 642 O O . LYS A 1 79 ? -10.021 -9.426 13.320 1.00 96.06 79 LYS A O 1
ATOM 647 N N . LYS A 1 80 ? -11.902 -9.050 14.483 1.00 95.50 80 LYS A N 1
ATOM 648 C CA . LYS A 1 80 ? -12.320 -7.852 13.739 1.00 95.50 80 LYS A CA 1
ATOM 649 C C . LYS A 1 80 ? -11.343 -6.693 13.890 1.00 95.50 80 LYS A C 1
ATOM 651 O O . LYS A 1 80 ? -11.033 -6.024 12.906 1.00 95.50 80 LYS A O 1
ATOM 656 N N . VAL A 1 81 ? -10.816 -6.490 15.098 1.00 95.94 81 VAL A N 1
ATOM 657 C CA . VAL A 1 81 ? -9.773 -5.484 15.346 1.00 95.94 81 VAL A CA 1
ATOM 658 C C . VAL A 1 81 ? -8.496 -5.840 14.583 1.00 95.94 81 VAL A C 1
ATOM 660 O O . VAL A 1 81 ? -7.909 -4.978 13.932 1.00 95.94 81 VAL A O 1
ATOM 663 N N . LEU A 1 82 ? -8.094 -7.113 14.611 1.00 96.12 82 LEU A N 1
ATOM 664 C CA . LEU A 1 82 ? -6.919 -7.605 13.897 1.00 96.12 82 LEU A CA 1
ATOM 665 C C . LEU A 1 82 ? -7.061 -7.457 12.372 1.00 96.12 82 LEU A C 1
ATOM 667 O O . LEU A 1 82 ? -6.137 -6.984 11.715 1.00 96.12 82 LEU A O 1
ATOM 671 N N . GLU A 1 83 ? -8.219 -7.809 11.804 1.00 95.19 83 GLU A N 1
ATOM 672 C CA . GLU A 1 83 ? -8.533 -7.617 10.378 1.00 95.19 83 GLU A CA 1
ATOM 673 C C . GLU A 1 83 ? -8.403 -6.140 9.969 1.00 95.19 83 GLU A C 1
ATOM 675 O O . GLU A 1 83 ? -7.779 -5.821 8.952 1.00 95.19 83 GLU A O 1
ATOM 680 N N . ALA A 1 84 ? -8.933 -5.224 10.785 1.00 95.31 84 ALA A N 1
ATOM 681 C CA . ALA A 1 84 ? -8.821 -3.792 10.538 1.00 95.31 84 ALA A CA 1
ATOM 682 C C . ALA A 1 84 ? -7.378 -3.278 10.682 1.00 95.31 84 ALA A C 1
ATOM 684 O O . ALA A 1 84 ? -6.937 -2.470 9.864 1.00 95.31 84 ALA A O 1
ATOM 685 N N . ALA A 1 85 ? -6.621 -3.768 11.669 1.00 95.88 85 ALA A N 1
ATOM 686 C CA . ALA A 1 85 ? -5.209 -3.431 11.842 1.00 95.88 85 ALA A CA 1
ATOM 687 C C . ALA A 1 85 ? -4.369 -3.858 10.626 1.00 95.88 85 ALA A C 1
ATOM 689 O O . ALA A 1 85 ? -3.581 -3.056 10.125 1.00 95.88 85 ALA A O 1
ATOM 690 N N . HIS A 1 86 ? -4.604 -5.058 10.081 1.00 96.06 86 HIS A N 1
ATOM 691 C CA . HIS A 1 86 ? -3.963 -5.515 8.839 1.00 96.06 86 HIS A CA 1
ATOM 692 C C . HIS A 1 86 ? -4.291 -4.633 7.642 1.00 96.06 86 HIS A C 1
ATOM 694 O O . HIS A 1 86 ? -3.389 -4.280 6.879 1.00 96.06 86 HIS A O 1
ATOM 700 N N . ARG A 1 87 ? -5.557 -4.217 7.497 1.00 95.75 87 ARG A N 1
ATOM 701 C CA . ARG A 1 87 ? -5.941 -3.252 6.458 1.00 95.75 87 ARG A CA 1
ATOM 702 C C . ARG A 1 87 ? -5.160 -1.945 6.606 1.00 95.75 87 ARG A C 1
ATOM 704 O O . ARG A 1 87 ? -4.615 -1.461 5.621 1.00 95.75 87 ARG A O 1
ATOM 711 N N . MET A 1 88 ? -5.073 -1.388 7.816 1.00 95.75 88 MET A N 1
ATOM 712 C CA . MET A 1 88 ? -4.326 -0.145 8.045 1.00 95.75 88 MET A CA 1
ATOM 713 C C . MET A 1 88 ? -2.828 -0.316 7.770 1.00 95.75 88 MET A C 1
ATOM 715 O O . MET A 1 88 ? -2.229 0.546 7.137 1.00 95.75 88 MET A O 1
ATOM 719 N N . GLY A 1 89 ? -2.231 -1.433 8.197 1.00 95.06 89 GLY A N 1
ATOM 720 C CA . GLY A 1 89 ? -0.827 -1.743 7.921 1.00 95.06 89 GLY A CA 1
ATOM 721 C C . GLY A 1 89 ? -0.541 -1.867 6.424 1.00 95.06 89 GLY A C 1
ATOM 722 O O . GLY A 1 89 ? 0.456 -1.336 5.943 1.00 95.06 89 GLY A O 1
ATOM 723 N N . THR A 1 90 ? -1.448 -2.496 5.676 1.00 96.06 90 THR A N 1
ATOM 724 C CA . THR A 1 90 ? -1.328 -2.624 4.218 1.00 96.06 90 THR A CA 1
ATOM 725 C C . THR A 1 90 ? -1.496 -1.281 3.515 1.00 96.06 90 THR A C 1
ATOM 727 O O . THR A 1 90 ? -0.714 -0.971 2.623 1.00 96.06 90 THR A O 1
ATOM 730 N N . LEU A 1 91 ? -2.451 -0.448 3.947 1.00 96.88 91 LEU A N 1
ATOM 731 C CA . LEU A 1 91 ? -2.600 0.918 3.434 1.00 96.88 91 LEU A CA 1
ATOM 732 C C . LEU A 1 91 ? -1.320 1.727 3.633 1.00 96.88 91 LEU A C 1
ATOM 734 O O . LEU A 1 91 ? -0.837 2.340 2.691 1.00 96.88 91 LEU A O 1
ATOM 738 N N . ILE A 1 92 ? -0.741 1.687 4.834 1.00 95.38 92 ILE A N 1
ATOM 739 C CA . ILE A 1 92 ? 0.512 2.394 5.118 1.00 95.38 92 ILE A CA 1
ATOM 740 C C . ILE A 1 92 ? 1.641 1.861 4.226 1.00 95.38 92 ILE A C 1
ATOM 742 O O . ILE A 1 92 ? 2.391 2.647 3.663 1.00 95.38 92 ILE A O 1
ATOM 746 N N . MET A 1 93 ? 1.746 0.542 4.052 1.00 94.25 93 MET A N 1
ATOM 747 C CA . MET A 1 93 ? 2.787 -0.064 3.216 1.00 94.25 93 MET A CA 1
ATOM 748 C C . MET A 1 93 ? 2.669 0.317 1.732 1.00 94.25 93 MET A C 1
ATOM 750 O O . MET A 1 93 ? 3.692 0.519 1.083 1.00 94.25 93 MET A O 1
ATOM 754 N N . ALA A 1 94 ? 1.446 0.391 1.202 1.00 95.12 94 ALA A N 1
ATOM 755 C CA . ALA A 1 94 ? 1.195 0.565 -0.227 1.00 95.12 94 ALA A CA 1
ATOM 756 C C . ALA A 1 94 ? 0.934 2.023 -0.654 1.00 95.12 94 ALA A C 1
ATOM 758 O O . ALA A 1 94 ? 1.102 2.338 -1.828 1.00 95.12 94 ALA A O 1
ATOM 759 N N . TYR A 1 95 ? 0.513 2.904 0.258 1.00 95.62 95 TYR A N 1
ATOM 760 C CA . TYR A 1 95 ? 0.031 4.253 -0.081 1.00 95.62 95 TYR A CA 1
ATOM 761 C C . TYR A 1 95 ? 0.697 5.382 0.719 1.00 95.62 95 TYR A C 1
ATOM 763 O O . TYR A 1 95 ? 0.539 6.548 0.354 1.00 95.62 95 TYR A O 1
ATOM 771 N N . ALA A 1 96 ? 1.427 5.086 1.801 1.00 94.62 96 ALA A N 1
ATOM 772 C CA . ALA A 1 96 ? 2.130 6.135 2.533 1.00 94.62 96 ALA A CA 1
ATOM 773 C C . ALA A 1 96 ? 3.420 6.546 1.816 1.00 94.62 96 ALA A C 1
ATOM 775 O O . ALA A 1 96 ? 4.137 5.721 1.250 1.00 94.62 96 ALA A O 1
ATOM 776 N N . PHE A 1 97 ? 3.736 7.831 1.913 1.00 91.38 97 PHE A N 1
ATOM 777 C CA . PHE A 1 97 ? 5.010 8.396 1.503 1.00 91.38 97 PHE A CA 1
ATOM 778 C C . PHE A 1 97 ? 5.905 8.546 2.724 1.00 91.38 97 PHE A C 1
ATOM 780 O O . PHE A 1 97 ? 5.429 8.861 3.818 1.00 91.38 97 PHE A O 1
ATOM 787 N N . ASP A 1 98 ? 7.201 8.361 2.526 1.00 87.00 98 ASP A N 1
ATOM 788 C CA . ASP A 1 98 ? 8.188 8.817 3.492 1.00 87.00 98 ASP A CA 1
ATOM 789 C C . ASP A 1 98 ? 8.255 10.339 3.452 1.00 87.00 98 ASP A C 1
ATOM 791 O O . ASP A 1 98 ? 8.391 10.933 2.384 1.00 87.00 98 ASP A O 1
ATOM 795 N N . VAL A 1 99 ? 8.110 10.991 4.597 1.00 79.75 99 VAL A N 1
ATOM 796 C CA . VAL A 1 99 ? 8.194 12.444 4.706 1.00 79.75 99 VAL A CA 1
ATOM 797 C C . VAL A 1 99 ? 9.379 12.798 5.585 1.00 79.75 99 VAL A C 1
ATOM 799 O O . VAL A 1 99 ? 9.585 12.210 6.647 1.00 79.75 99 VAL A O 1
ATOM 802 N N . GLU A 1 100 ? 10.173 13.763 5.117 1.00 69.12 100 GLU A N 1
ATOM 803 C CA . GLU A 1 100 ? 11.285 14.311 5.884 1.00 69.12 100 GLU A CA 1
ATOM 804 C C . GLU A 1 100 ? 10.764 14.863 7.217 1.00 69.12 100 GLU A C 1
ATOM 806 O O . GLU A 1 100 ? 9.974 15.809 7.256 1.00 69.12 100 GLU A O 1
ATOM 811 N N . SER A 1 101 ? 11.224 14.282 8.325 1.00 56.16 101 SER A N 1
ATOM 812 C CA . SER A 1 101 ? 11.117 14.917 9.636 1.00 56.16 101 SER A CA 1
ATOM 813 C C . SER A 1 101 ? 11.998 16.167 9.636 1.00 56.16 101 SER A C 1
ATOM 815 O O . SER A 1 101 ? 13.130 16.096 9.146 1.00 56.16 101 SER A O 1
ATOM 817 N N . GLU A 1 102 ? 11.537 17.286 10.203 1.00 48.25 102 GLU A N 1
ATOM 818 C CA . GLU A 1 102 ? 12.337 18.515 10.290 1.00 48.25 102 GLU A CA 1
ATOM 819 C C . GLU A 1 102 ? 13.759 18.219 10.826 1.00 48.25 102 GLU A C 1
ATOM 821 O O . GLU A 1 102 ? 13.935 17.883 11.997 1.00 48.25 102 GLU A O 1
ATOM 826 N N . GLY A 1 103 ? 14.784 18.337 9.964 1.00 47.62 103 GLY A N 1
ATOM 827 C CA . GLY A 1 103 ? 16.200 18.247 10.352 1.00 47.62 103 GLY A CA 1
ATOM 828 C C . GLY A 1 103 ? 17.033 17.069 9.821 1.00 47.62 103 GLY A C 1
ATOM 829 O O . GLY A 1 103 ? 18.173 16.936 10.269 1.00 47.62 103 GLY A O 1
ATOM 830 N N . LYS A 1 104 ? 16.543 16.241 8.886 1.00 46.53 104 LYS A N 1
ATOM 831 C CA . LYS A 1 104 ? 17.354 15.191 8.229 1.00 46.53 104 LYS A CA 1
ATOM 832 C C . LYS A 1 104 ? 17.379 15.377 6.706 1.00 46.53 104 LYS A C 1
ATOM 834 O O . LYS A 1 104 ? 16.333 15.335 6.075 1.00 46.53 104 LYS A O 1
ATOM 839 N N . GLU A 1 105 ? 18.564 15.604 6.131 1.00 40.50 105 GLU A N 1
ATOM 840 C CA . GLU A 1 105 ? 18.771 15.611 4.673 1.00 40.50 105 GLU A CA 1
ATOM 841 C C . GLU A 1 105 ? 18.804 14.164 4.160 1.00 40.50 105 GLU A C 1
ATOM 843 O O . GLU A 1 105 ? 19.566 13.351 4.683 1.00 40.50 105 GLU A O 1
ATOM 848 N N . VAL A 1 106 ? 17.989 13.845 3.152 1.00 47.38 106 VAL A N 1
ATOM 849 C CA . VAL A 1 106 ? 18.017 12.546 2.463 1.00 47.38 106 VAL A CA 1
ATOM 850 C C . VAL A 1 106 ? 18.813 12.690 1.166 1.00 47.38 106 VAL A C 1
ATOM 852 O O . VAL A 1 106 ? 18.612 13.638 0.400 1.00 47.38 106 VAL A O 1
ATOM 855 N N . ASP A 1 107 ? 19.733 11.758 0.914 1.00 40.53 107 ASP A N 1
ATOM 856 C CA . ASP A 1 107 ? 20.527 11.735 -0.312 1.00 40.53 107 ASP A CA 1
ATOM 857 C C . ASP A 1 107 ? 19.633 11.572 -1.557 1.00 40.53 107 ASP A C 1
ATOM 859 O O . ASP A 1 107 ? 18.679 10.795 -1.595 1.00 40.53 107 ASP A O 1
ATOM 863 N N . LYS A 1 108 ? 19.969 12.327 -2.610 1.00 39.78 108 LYS A N 1
ATOM 864 C CA . LYS A 1 108 ? 19.171 12.549 -3.835 1.00 39.78 108 LYS A CA 1
ATOM 865 C C . LYS A 1 108 ? 18.888 11.319 -4.706 1.00 39.78 108 LYS A C 1
ATOM 867 O O . LYS A 1 108 ? 18.207 11.462 -5.722 1.00 39.78 108 LYS A O 1
ATOM 872 N N . ASP A 1 109 ? 19.385 10.148 -4.331 1.00 39.00 109 ASP A N 1
ATOM 873 C CA . ASP A 1 109 ? 19.425 8.977 -5.207 1.00 39.00 109 ASP A CA 1
ATOM 874 C C . ASP A 1 109 ? 18.391 7.897 -4.841 1.00 39.00 109 ASP A C 1
ATOM 876 O O . ASP A 1 109 ? 18.329 6.867 -5.509 1.00 39.00 109 ASP A O 1
ATOM 880 N N . GLY A 1 110 ? 17.544 8.128 -3.827 1.00 45.25 110 GLY A N 1
ATOM 881 C CA . GLY A 1 110 ? 16.325 7.339 -3.575 1.00 45.25 110 GLY A CA 1
ATOM 882 C C . GLY A 1 110 ? 16.535 5.859 -3.221 1.00 45.25 110 GLY A C 1
ATOM 883 O O . GLY A 1 110 ? 15.559 5.125 -3.076 1.00 45.25 110 GLY A O 1
ATOM 884 N N . TYR A 1 111 ? 17.782 5.406 -3.072 1.00 40.88 111 TYR A N 1
ATOM 885 C CA . TYR A 1 111 ? 18.119 4.098 -2.521 1.00 40.88 111 TYR A CA 1
ATOM 886 C C . TYR A 1 111 ? 18.335 4.237 -1.021 1.00 40.88 111 TYR A C 1
ATOM 888 O O . TYR A 1 111 ? 19.394 4.676 -0.584 1.00 40.88 111 TYR A O 1
ATOM 896 N N . MET A 1 112 ? 17.325 3.834 -0.257 1.00 49.53 112 MET A N 1
ATOM 897 C CA . MET A 1 112 ? 17.388 3.742 1.197 1.00 49.53 112 MET A CA 1
ATOM 898 C C . MET A 1 112 ? 17.462 2.266 1.579 1.00 49.53 112 MET A C 1
ATOM 900 O O . MET A 1 112 ? 16.719 1.433 1.049 1.00 49.53 112 MET A O 1
ATOM 904 N N . SER A 1 113 ? 18.376 1.921 2.477 1.00 44.84 113 SER A N 1
ATOM 905 C CA . SER A 1 113 ? 18.385 0.594 3.094 1.00 44.84 113 SER A CA 1
ATOM 906 C C . SER A 1 113 ? 17.120 0.384 3.943 1.00 44.84 113 SER A C 1
ATOM 908 O O . SER A 1 113 ? 16.513 1.346 4.411 1.00 44.84 113 SER A O 1
ATOM 910 N N . GLU A 1 114 ? 16.717 -0.872 4.183 1.00 49.06 114 GLU A N 1
ATOM 911 C CA . GLU A 1 114 ? 15.562 -1.181 5.054 1.00 49.06 114 GLU A CA 1
ATOM 912 C C . GLU A 1 114 ? 15.709 -0.563 6.467 1.00 49.06 114 GLU A C 1
ATOM 914 O O . GLU A 1 114 ? 14.708 -0.290 7.124 1.00 49.06 114 GLU A O 1
ATOM 919 N N . GLU A 1 115 ? 16.945 -0.314 6.922 1.00 41.44 115 GLU A N 1
ATOM 920 C CA . GLU A 1 115 ? 17.259 0.341 8.202 1.00 41.44 115 GLU A CA 1
ATOM 921 C C . GLU A 1 115 ? 17.081 1.873 8.150 1.00 41.44 115 GLU A C 1
ATOM 923 O O . GLU A 1 115 ? 16.636 2.476 9.128 1.00 41.44 115 GLU A O 1
ATOM 928 N N . GLU A 1 116 ? 17.351 2.512 7.010 1.00 44.41 116 GLU A N 1
ATOM 929 C CA . GLU A 1 116 ? 17.121 3.951 6.809 1.00 44.41 116 GLU A CA 1
ATOM 930 C C . GLU A 1 116 ? 15.632 4.267 6.558 1.00 44.41 116 GLU A C 1
ATOM 932 O O . GLU A 1 116 ? 15.151 5.322 6.974 1.00 44.41 116 GLU A O 1
ATOM 937 N N . GLU A 1 117 ? 14.863 3.330 5.980 1.00 50.78 117 GLU A N 1
ATOM 938 C CA . GLU A 1 117 ? 13.388 3.398 5.891 1.00 50.78 117 GLU A CA 1
ATOM 939 C C . GLU A 1 117 ? 12.728 3.525 7.280 1.00 50.78 117 GLU A C 1
ATOM 941 O O . GLU A 1 117 ? 11.666 4.133 7.410 1.00 50.78 117 GLU A O 1
ATOM 946 N N . THR A 1 118 ? 13.349 2.983 8.335 1.00 50.53 118 THR A N 1
ATOM 947 C CA . THR A 1 118 ? 12.845 3.085 9.717 1.00 50.53 118 THR A CA 1
ATOM 948 C C . THR A 1 118 ? 13.037 4.457 10.366 1.00 50.53 118 THR A C 1
ATOM 950 O O . THR A 1 118 ? 12.462 4.696 11.429 1.00 50.53 118 THR A O 1
ATOM 953 N N . GLU A 1 119 ? 13.829 5.355 9.772 1.00 58.44 119 GLU A N 1
ATOM 954 C CA . GLU A 1 119 ? 14.113 6.674 10.350 1.00 58.44 119 GLU A CA 1
ATOM 955 C C . GLU A 1 119 ? 13.201 7.803 9.852 1.00 58.44 119 GLU A C 1
ATOM 957 O O . GLU A 1 119 ? 13.220 8.884 10.452 1.00 58.44 119 GLU A O 1
ATOM 962 N N . MET A 1 120 ? 12.424 7.576 8.788 1.00 68.69 120 MET A N 1
ATOM 963 C CA . MET A 1 120 ? 11.505 8.567 8.221 1.00 68.69 120 MET A CA 1
ATOM 964 C C . MET A 1 120 ? 10.072 8.377 8.723 1.00 68.69 120 MET A C 1
ATOM 966 O O . MET A 1 120 ? 9.621 7.268 9.017 1.00 68.69 120 MET A O 1
ATOM 970 N N . GLU A 1 121 ? 9.331 9.481 8.819 1.00 83.19 121 GLU A N 1
ATOM 971 C CA . GLU A 1 121 ? 7.921 9.433 9.190 1.00 83.19 121 GLU A CA 1
ATOM 972 C C . GLU A 1 121 ? 7.077 9.066 7.966 1.00 83.19 121 GLU A C 1
ATOM 974 O O . GLU A 1 121 ? 7.162 9.701 6.916 1.00 83.19 121 GLU A O 1
ATOM 979 N N . LYS A 1 122 ? 6.228 8.043 8.094 1.00 89.56 122 LYS A N 1
ATOM 980 C CA . LYS A 1 122 ? 5.261 7.678 7.052 1.00 89.56 122 LYS A CA 1
ATOM 981 C C . LYS A 1 122 ? 4.042 8.594 7.147 1.00 89.56 122 LYS A C 1
ATOM 983 O O . LYS A 1 122 ? 3.390 8.648 8.193 1.00 89.56 122 LYS A O 1
ATOM 988 N N . ALA A 1 123 ? 3.669 9.234 6.043 1.00 92.56 123 ALA A N 1
ATOM 989 C CA . ALA A 1 123 ? 2.443 10.018 5.948 1.00 92.56 123 ALA A CA 1
ATOM 990 C C . ALA A 1 123 ? 1.575 9.573 4.771 1.00 92.56 123 ALA A C 1
ATOM 992 O O . ALA A 1 123 ? 2.052 9.302 3.672 1.00 92.56 123 ALA A O 1
ATOM 993 N N . MET A 1 124 ? 0.266 9.563 4.997 1.00 95.38 124 MET A N 1
ATOM 994 C CA . MET A 1 124 ? -0.710 9.438 3.922 1.00 95.38 124 MET A CA 1
ATOM 995 C C . MET A 1 124 ? -0.827 10.791 3.215 1.00 95.38 124 MET A C 1
ATOM 997 O O . MET A 1 124 ? -1.064 11.802 3.881 1.00 95.38 124 MET A O 1
ATOM 1001 N N . VAL A 1 125 ? -0.663 10.824 1.890 1.00 94.81 125 VAL A N 1
ATOM 1002 C CA . VAL A 1 125 ? -0.699 12.065 1.099 1.00 94.81 125 VAL A CA 1
ATOM 1003 C C . VAL A 1 125 ? -1.882 12.004 0.130 1.00 94.81 125 VAL A C 1
ATOM 1005 O O . VAL A 1 125 ? -1.732 11.474 -0.974 1.00 94.81 125 VAL A O 1
ATOM 1008 N N . PRO A 1 126 ? -3.054 12.547 0.519 1.00 95.06 126 PRO A N 1
ATOM 1009 C CA . PRO A 1 126 ? -4.251 12.504 -0.310 1.00 95.06 126 PRO A CA 1
ATOM 1010 C C . PRO A 1 126 ? -4.001 13.031 -1.723 1.00 95.06 126 PRO A C 1
ATOM 1012 O O . PRO A 1 126 ? -3.299 14.029 -1.904 1.00 95.06 126 PRO A O 1
ATOM 1015 N N . LEU A 1 127 ? -4.622 12.387 -2.713 1.00 93.06 127 LEU A N 1
ATOM 1016 C CA . LEU A 1 127 ? -4.484 12.635 -4.158 1.00 93.06 127 LEU A CA 1
ATOM 1017 C C . LEU A 1 127 ? -3.141 12.205 -4.755 1.00 93.06 127 LEU A C 1
ATOM 1019 O O . LEU A 1 127 ? -3.127 11.711 -5.880 1.00 93.06 127 LEU A O 1
ATOM 1023 N N . ALA A 1 128 ? -2.021 12.384 -4.052 1.00 94.50 128 ALA A N 1
ATOM 1024 C CA . ALA A 1 128 ? -0.720 11.917 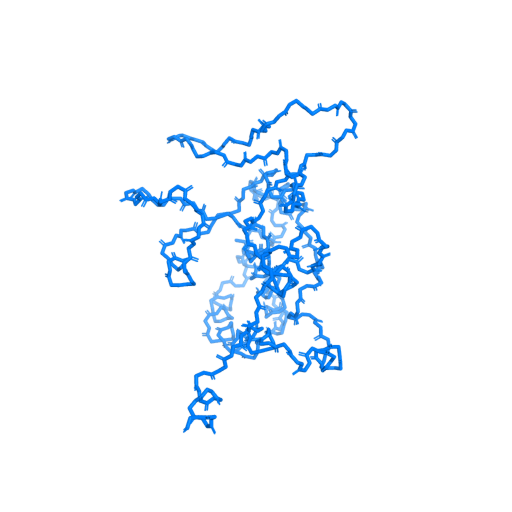-4.533 1.00 94.50 128 ALA A CA 1
ATOM 1025 C C . ALA A 1 128 ? -0.662 10.384 -4.579 1.00 94.50 128 ALA A C 1
ATOM 1027 O O . ALA A 1 128 ? -0.149 9.810 -5.537 1.00 94.50 128 ALA A O 1
ATOM 1028 N N . ASP A 1 129 ? -1.240 9.742 -3.567 1.00 94.94 129 ASP A N 1
ATOM 1029 C CA . ASP A 1 129 ? -1.346 8.290 -3.422 1.00 94.94 129 ASP A CA 1
ATOM 1030 C C . ASP A 1 129 ? -2.354 7.627 -4.379 1.00 94.94 129 ASP A C 1
ATOM 1032 O O . ASP A 1 129 ? -2.405 6.403 -4.475 1.00 94.94 129 ASP A O 1
ATOM 1036 N N . MET A 1 130 ? -3.130 8.417 -5.126 1.00 94.88 130 MET A N 1
ATOM 1037 C CA . MET A 1 130 ? -4.026 7.916 -6.172 1.00 94.88 130 MET A CA 1
ATOM 1038 C C . MET A 1 130 ? -3.312 7.652 -7.503 1.00 94.88 130 MET A C 1
ATOM 1040 O O . MET A 1 130 ? -3.899 7.040 -8.396 1.00 94.88 130 MET A O 1
ATOM 1044 N N . LEU A 1 131 ? -2.083 8.151 -7.681 1.00 96.38 131 LEU A N 1
ATOM 1045 C CA . LEU A 1 131 ? -1.320 7.905 -8.899 1.00 96.38 131 LEU A CA 1
ATOM 1046 C C . LEU A 1 131 ? -0.741 6.489 -8.857 1.00 96.38 131 LEU A C 1
ATOM 1048 O O . LEU A 1 131 ? 0.052 6.150 -7.973 1.00 96.38 131 LEU A O 1
ATOM 1052 N N . ASN A 1 132 ? -1.089 5.695 -9.869 1.00 95.94 132 ASN A N 1
ATOM 1053 C CA . ASN A 1 132 ? -0.407 4.437 -10.155 1.00 95.94 132 ASN A CA 1
ATOM 1054 C C . ASN A 1 132 ? 1.073 4.691 -10.457 1.00 95.94 132 ASN A C 1
ATOM 1056 O O . ASN A 1 132 ? 1.456 5.803 -10.830 1.00 95.94 132 ASN A O 1
ATOM 1060 N N . ALA A 1 133 ? 1.899 3.652 -10.355 1.00 93.81 133 ALA A N 1
ATOM 1061 C CA . ALA A 1 133 ? 3.310 3.741 -10.701 1.00 93.81 133 ALA A CA 1
ATOM 1062 C C . ALA A 1 133 ? 3.697 2.883 -11.901 1.00 93.81 133 ALA A C 1
ATOM 1064 O O . ALA A 1 133 ? 3.101 1.843 -12.184 1.00 93.81 133 ALA A O 1
ATOM 1065 N N . ASP A 1 134 ? 4.730 3.337 -12.603 1.00 93.50 134 ASP A N 1
ATOM 1066 C CA . ASP A 1 134 ? 5.363 2.599 -13.689 1.00 93.50 134 ASP A CA 1
ATOM 1067 C C . ASP A 1 134 ? 6.868 2.893 -13.695 1.00 93.50 134 ASP A C 1
ATOM 1069 O O . ASP A 1 134 ? 7.272 4.045 -13.842 1.00 93.50 134 ASP A O 1
ATOM 1073 N N . GLY A 1 135 ? 7.695 1.847 -13.595 1.00 87.88 135 GLY A N 1
ATOM 1074 C CA . GLY A 1 135 ? 9.154 1.969 -13.479 1.00 87.88 135 GLY A CA 1
ATOM 1075 C C . GLY A 1 135 ? 9.873 2.527 -14.715 1.00 87.88 135 GLY A C 1
ATOM 1076 O O . GLY A 1 135 ? 11.070 2.782 -14.658 1.00 87.88 135 GLY A O 1
ATOM 1077 N N . HIS A 1 136 ? 9.181 2.719 -15.844 1.00 87.50 136 HIS A N 1
ATOM 1078 C CA . HIS A 1 136 ? 9.762 3.347 -17.039 1.00 87.50 136 HIS A CA 1
ATOM 1079 C C . HIS A 1 136 ? 8.922 4.513 -17.573 1.00 87.50 136 HIS A C 1
ATOM 1081 O O . HIS A 1 136 ? 9.445 5.417 -18.227 1.00 87.50 136 HIS A O 1
ATOM 1087 N N . ARG A 1 137 ? 7.601 4.478 -17.383 1.00 88.69 137 ARG A N 1
ATOM 1088 C CA . ARG A 1 137 ? 6.672 5.471 -17.950 1.00 88.69 137 ARG A CA 1
ATOM 1089 C C . ARG A 1 137 ? 6.238 6.534 -16.945 1.00 88.69 137 ARG A C 1
ATOM 1091 O O . ARG A 1 137 ? 5.304 7.277 -17.252 1.00 88.69 137 ARG A O 1
ATOM 1098 N N . CYS A 1 138 ? 6.891 6.613 -15.785 1.00 92.12 138 CYS A N 1
ATOM 1099 C CA . CYS A 1 138 ? 6.639 7.665 -14.813 1.00 92.12 138 CYS A CA 1
ATOM 1100 C C . CYS A 1 138 ? 6.743 9.046 -15.483 1.00 92.12 138 CYS A C 1
ATOM 1102 O O . CYS A 1 138 ? 7.672 9.364 -16.230 1.00 92.12 138 CYS A O 1
ATOM 1104 N N . ASN A 1 139 ? 5.709 9.853 -15.284 1.00 95.50 139 ASN A N 1
ATOM 1105 C CA . ASN A 1 139 ? 5.575 11.175 -15.886 1.00 95.50 139 ASN A CA 1
ATOM 1106 C C . ASN A 1 139 ? 5.170 12.235 -14.856 1.00 95.50 139 ASN A C 1
ATOM 1108 O O . ASN A 1 139 ? 5.062 13.409 -15.212 1.00 95.50 139 ASN A O 1
ATOM 1112 N N . ALA A 1 140 ? 5.008 11.842 -13.593 1.00 95.81 140 ALA A N 1
ATOM 1113 C CA . ALA A 1 140 ? 4.805 12.702 -12.444 1.00 95.81 140 ALA A CA 1
ATOM 1114 C C . ALA A 1 140 ? 5.653 12.218 -11.259 1.00 95.81 140 ALA A C 1
ATOM 1116 O O . ALA A 1 140 ? 6.006 11.045 -11.180 1.00 95.81 140 ALA A O 1
ATOM 1117 N N . HIS A 1 141 ? 5.996 13.133 -10.356 1.00 92.00 141 HIS A N 1
ATOM 1118 C CA . HIS A 1 141 ? 6.708 12.815 -9.123 1.00 92.00 141 HIS A CA 1
ATOM 1119 C C . HIS A 1 141 ? 6.351 13.800 -8.008 1.00 92.00 141 HIS A C 1
ATOM 1121 O O . HIS A 1 141 ? 5.984 14.953 -8.278 1.00 92.00 141 HIS A O 1
ATOM 1127 N N . LEU A 1 142 ? 6.455 13.346 -6.758 1.00 90.44 142 LEU A N 1
ATOM 1128 C CA . LEU A 1 142 ? 6.198 14.164 -5.579 1.00 90.44 142 LEU A CA 1
ATOM 1129 C C . LEU A 1 142 ? 7.457 14.952 -5.203 1.00 90.44 142 LEU A C 1
ATOM 1131 O O . LEU A 1 142 ? 8.530 14.388 -5.033 1.00 90.44 142 LEU A O 1
ATOM 1135 N N . PHE A 1 143 ? 7.322 16.266 -5.053 1.00 88.62 143 PHE A N 1
ATOM 1136 C CA . PHE A 1 143 ? 8.403 17.151 -4.634 1.00 88.62 143 PHE A CA 1
ATOM 1137 C C . PHE A 1 143 ? 8.105 17.742 -3.261 1.00 88.62 143 PHE A C 1
ATOM 1139 O O . PHE A 1 143 ? 7.027 18.302 -3.038 1.00 88.62 143 PHE A O 1
ATOM 1146 N N . TYR A 1 144 ? 9.094 17.694 -2.377 1.00 85.75 144 TYR A N 1
ATOM 1147 C CA . TYR A 1 144 ? 9.029 18.310 -1.060 1.00 85.75 144 TYR A CA 1
ATOM 1148 C C . TYR A 1 144 ? 9.318 19.805 -1.180 1.00 85.75 144 TYR A C 1
ATOM 1150 O O . TYR A 1 144 ? 10.223 20.245 -1.895 1.00 85.75 144 TYR A O 1
ATOM 1158 N N . THR A 1 145 ? 8.511 20.609 -0.501 1.00 83.69 145 THR A N 1
ATOM 1159 C CA . THR A 1 145 ? 8.770 22.036 -0.320 1.00 83.69 145 THR A CA 1
ATOM 1160 C C . THR A 1 145 ? 8.650 22.364 1.166 1.00 83.69 145 THR A C 1
ATOM 1162 O O . THR A 1 145 ? 8.001 21.611 1.890 1.00 83.69 145 THR A O 1
ATOM 1165 N N . PRO A 1 146 ? 9.185 23.506 1.633 1.00 81.25 146 PRO A N 1
ATOM 1166 C CA . PRO A 1 146 ? 9.146 23.847 3.056 1.00 81.25 146 PRO A CA 1
ATOM 1167 C C . PRO A 1 146 ? 7.742 23.947 3.668 1.00 81.25 146 PRO A C 1
ATOM 1169 O O . PRO A 1 146 ? 7.614 23.953 4.884 1.00 81.25 146 PRO A O 1
ATOM 1172 N N . THR A 1 147 ? 6.691 24.104 2.855 1.00 85.69 147 THR A N 1
ATOM 1173 C CA . THR A 1 147 ? 5.325 24.348 3.353 1.00 85.69 147 THR A CA 1
ATOM 1174 C C . THR A 1 147 ? 4.279 23.367 2.843 1.00 85.69 147 THR A C 1
ATOM 1176 O O . THR A 1 147 ? 3.169 23.345 3.369 1.00 85.69 147 THR A O 1
ATOM 1179 N N . HIS A 1 148 ? 4.579 22.600 1.794 1.00 86.75 148 HIS A N 1
ATOM 1180 C CA . HIS A 1 148 ? 3.636 21.668 1.180 1.00 86.75 148 HIS A CA 1
ATOM 1181 C C . HIS A 1 148 ? 4.351 20.630 0.313 1.00 86.75 148 HIS A C 1
ATOM 1183 O O . HIS A 1 148 ? 5.484 20.826 -0.127 1.00 86.75 148 HIS A O 1
ATOM 1189 N N . LEU A 1 149 ? 3.641 19.557 -0.007 1.00 89.69 149 LEU A N 1
ATOM 1190 C CA . LEU A 1 149 ? 4.065 18.584 -1.006 1.00 89.69 149 LEU A CA 1
ATOM 1191 C C . LEU A 1 149 ? 3.497 18.989 -2.372 1.00 89.69 149 LEU A C 1
ATOM 1193 O O . LEU A 1 149 ? 2.361 19.454 -2.475 1.00 89.69 149 LEU A O 1
ATOM 1197 N N . SER A 1 150 ? 4.294 18.849 -3.428 1.00 91.31 150 SER A N 1
ATOM 1198 C CA . SER A 1 150 ? 3.948 19.291 -4.779 1.00 91.31 150 SER A CA 1
ATOM 1199 C C . SER A 1 150 ? 4.127 18.141 -5.765 1.00 91.31 150 SER A C 1
ATOM 1201 O O . SER A 1 150 ? 5.247 17.828 -6.153 1.00 91.31 150 SER A O 1
ATOM 1203 N N . MET A 1 151 ? 3.027 17.522 -6.197 1.00 93.38 151 MET A N 1
ATOM 1204 C CA . MET A 1 151 ? 3.048 16.555 -7.300 1.00 93.38 151 MET A CA 1
ATOM 1205 C C . MET A 1 151 ? 3.209 17.312 -8.624 1.00 93.38 151 MET A C 1
ATOM 1207 O O . MET A 1 151 ? 2.391 18.179 -8.944 1.00 93.38 151 MET A O 1
ATOM 1211 N N . ARG A 1 152 ? 4.270 17.029 -9.388 1.00 94.12 152 ARG A N 1
ATOM 1212 C CA . ARG A 1 152 ? 4.581 17.739 -10.643 1.00 94.12 152 ARG A CA 1
ATOM 1213 C C . ARG A 1 152 ? 4.845 16.763 -11.769 1.00 94.12 152 ARG A C 1
ATOM 1215 O O . ARG A 1 152 ? 5.444 15.717 -11.559 1.00 94.12 152 ARG A O 1
ATOM 1222 N N . THR A 1 153 ? 4.466 17.154 -12.980 1.00 96.12 153 THR A N 1
ATOM 1223 C CA . THR A 1 153 ? 4.818 16.409 -14.187 1.00 96.12 153 THR A CA 1
ATOM 1224 C C . THR A 1 153 ? 6.307 16.545 -14.499 1.00 96.12 153 THR A C 1
ATOM 1226 O O . THR A 1 153 ? 6.845 17.653 -14.465 1.00 96.12 153 THR A O 1
ATOM 1229 N N . LEU A 1 154 ? 6.947 15.444 -14.876 1.00 94.12 154 LEU A N 1
ATOM 1230 C CA . LEU A 1 154 ? 8.348 15.392 -15.305 1.00 94.12 154 LEU A CA 1
ATOM 1231 C C . LEU A 1 154 ? 8.516 15.758 -16.788 1.00 94.12 154 LEU A C 1
ATOM 1233 O O . LEU A 1 154 ? 9.590 16.168 -17.224 1.00 94.12 154 LEU A O 1
ATOM 1237 N N . CYS A 1 155 ? 7.447 15.625 -17.570 1.00 94.12 155 CYS A N 1
ATOM 1238 C CA . CYS A 1 155 ? 7.411 15.915 -18.998 1.00 94.12 155 CYS A CA 1
ATOM 1239 C C . CYS A 1 155 ? 5.998 16.364 -19.428 1.00 94.12 155 CYS A C 1
ATOM 1241 O O . CYS A 1 155 ? 5.049 16.213 -18.657 1.00 94.12 155 CYS A O 1
ATOM 1243 N N . PRO A 1 156 ? 5.816 16.938 -20.634 1.00 96.62 156 PRO A N 1
ATOM 1244 C CA . PRO A 1 156 ? 4.483 17.246 -21.148 1.00 96.62 156 PRO A CA 1
ATOM 1245 C C . PRO A 1 156 ? 3.610 15.985 -21.261 1.00 96.62 156 PRO A C 1
ATOM 1247 O O . PRO A 1 156 ? 3.993 15.028 -21.932 1.00 96.62 156 PRO A O 1
ATOM 1250 N N . VAL A 1 157 ? 2.420 16.006 -20.653 1.00 96.88 157 VAL A N 1
ATOM 1251 C CA . VAL A 1 157 ? 1.472 14.879 -20.658 1.00 96.88 157 VAL A CA 1
ATOM 1252 C C . VAL A 1 157 ? 0.285 15.194 -21.581 1.00 96.88 157 VAL A C 1
ATOM 1254 O O . VAL A 1 157 ? -0.420 16.180 -21.348 1.00 96.88 157 VAL A O 1
ATOM 1257 N N . PRO A 1 158 ? 0.038 14.403 -22.644 1.00 96.69 158 PRO A N 1
ATOM 1258 C CA . PRO A 1 158 ? -1.104 14.615 -23.530 1.00 96.69 158 PRO A CA 1
ATOM 1259 C C . PRO A 1 158 ? -2.445 14.445 -22.808 1.00 96.69 158 PRO A C 1
ATOM 1261 O O . PRO A 1 158 ? -2.597 13.567 -21.958 1.00 96.69 158 PRO A O 1
ATOM 1264 N N . SER A 1 159 ? -3.451 15.231 -23.203 1.00 97.62 159 SER A N 1
ATOM 1265 C CA . SER A 1 159 ? -4.813 15.105 -22.667 1.00 97.62 159 SER A CA 1
ATOM 1266 C C . SER A 1 159 ? -5.354 13.680 -22.839 1.00 97.62 159 SER A C 1
ATOM 1268 O O . SER A 1 159 ? -5.195 13.077 -23.900 1.00 97.62 159 SER A O 1
ATOM 1270 N N . GLY A 1 160 ? -5.974 13.146 -21.784 1.00 97.31 160 GLY A N 1
ATOM 1271 C CA . GLY A 1 160 ? -6.474 11.770 -21.736 1.00 97.31 160 GLY A CA 1
A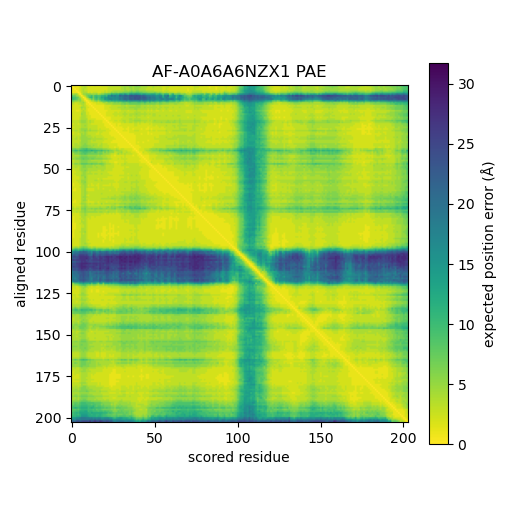TOM 1272 C C . GLY A 1 160 ? -5.424 10.715 -21.369 1.00 97.31 160 GLY A C 1
ATOM 1273 O O . GLY A 1 160 ? -5.789 9.554 -21.210 1.00 97.31 160 GLY A O 1
ATOM 1274 N N . SER A 1 161 ? -4.150 11.091 -21.212 1.00 96.69 161 SER A N 1
ATOM 1275 C CA . SER A 1 161 ? -3.120 10.181 -20.695 1.00 96.69 161 SER A CA 1
ATOM 1276 C C . SER A 1 161 ? -3.180 10.097 -19.174 1.00 96.69 161 SER A C 1
ATOM 1278 O O . SER A 1 161 ? -3.493 11.077 -18.499 1.00 96.69 161 SER A O 1
ATOM 1280 N N . GLU A 1 162 ? -2.838 8.930 -18.642 1.00 97.00 162 GLU A N 1
ATOM 1281 C CA . GLU A 1 162 ? -2.711 8.709 -17.205 1.00 97.00 162 GLU A CA 1
ATOM 1282 C C . GLU A 1 162 ? -1.460 9.401 -16.639 1.00 97.00 162 GLU A C 1
ATOM 1284 O O . GLU A 1 162 ? -0.407 9.456 -17.289 1.00 97.00 162 GLU A O 1
ATOM 1289 N N . LEU A 1 163 ? -1.587 9.928 -15.419 1.00 97.19 163 LEU A N 1
ATOM 1290 C CA . LEU A 1 163 ? -0.463 10.417 -14.630 1.00 97.19 163 LEU A CA 1
ATOM 1291 C C . LEU A 1 163 ? 0.097 9.256 -13.813 1.00 97.19 163 LEU A C 1
ATOM 1293 O O . LEU A 1 163 ? -0.619 8.658 -13.014 1.00 97.19 163 LEU A O 1
ATOM 1297 N N . LEU A 1 164 ? 1.369 8.952 -14.036 1.00 96.44 164 LEU A N 1
ATOM 1298 C CA . LEU A 1 164 ? 2.069 7.824 -13.442 1.00 96.44 164 LEU A CA 1
ATOM 1299 C C . LEU A 1 164 ? 3.194 8.355 -12.559 1.00 96.44 164 LEU A C 1
ATOM 1301 O O . LEU A 1 164 ? 4.066 9.089 -13.037 1.00 96.44 164 LEU A O 1
ATOM 1305 N N . ASN A 1 165 ? 3.155 7.981 -11.285 1.00 95.12 165 ASN A N 1
ATOM 1306 C CA . ASN A 1 165 ? 4.219 8.232 -10.327 1.00 95.12 165 ASN A CA 1
ATOM 1307 C C . ASN A 1 165 ? 5.362 7.211 -10.497 1.00 95.12 165 ASN A C 1
ATOM 1309 O O . ASN A 1 165 ? 5.294 6.283 -11.309 1.00 95.12 165 ASN A O 1
ATOM 1313 N N . ASP A 1 166 ? 6.407 7.383 -9.699 1.00 88.56 166 ASP A N 1
ATOM 1314 C CA . ASP A 1 166 ? 7.473 6.416 -9.490 1.00 88.56 166 ASP A CA 1
ATOM 1315 C C . ASP A 1 166 ? 7.471 5.953 -8.023 1.00 88.56 166 ASP A C 1
ATOM 1317 O O . ASP A 1 166 ? 7.551 6.776 -7.111 1.00 88.56 166 ASP A O 1
ATOM 1321 N N . TYR A 1 167 ? 7.353 4.641 -7.797 1.00 89.19 167 TYR A N 1
ATOM 1322 C CA . TYR A 1 167 ? 7.495 4.021 -6.465 1.00 89.19 167 TYR A CA 1
ATOM 1323 C C . TYR A 1 167 ? 8.950 3.659 -6.135 1.00 89.19 167 TYR A C 1
ATOM 1325 O O . TYR A 1 167 ? 9.221 3.055 -5.099 1.00 89.19 167 TYR A O 1
ATOM 1333 N N . GLY A 1 168 ? 9.885 4.029 -7.007 1.00 88.44 168 GLY A N 1
ATOM 1334 C CA . GLY A 1 168 ? 11.305 3.797 -6.846 1.00 88.44 168 GLY A CA 1
ATOM 1335 C C . GLY A 1 168 ? 11.778 2.496 -7.497 1.00 88.44 168 GLY A C 1
ATOM 1336 O O . GLY A 1 168 ? 10.988 1.717 -8.044 1.00 88.4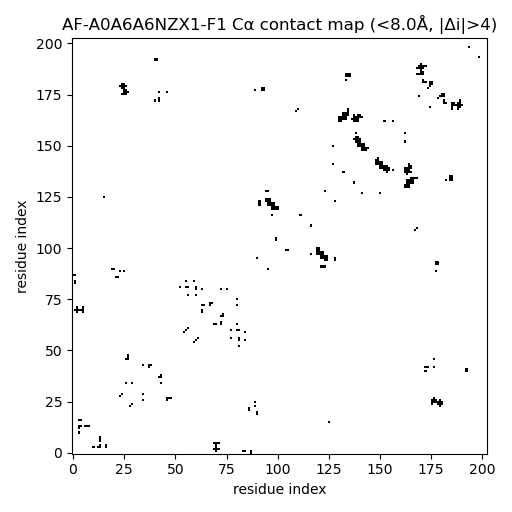4 168 GLY A O 1
ATOM 1337 N N . PRO A 1 169 ? 13.093 2.240 -7.441 1.00 90.62 169 PRO A N 1
ATOM 1338 C CA . PRO A 1 169 ? 13.748 1.140 -8.139 1.00 90.62 169 PRO A CA 1
ATOM 1339 C C . PRO A 1 169 ? 13.545 -0.205 -7.422 1.00 90.62 169 PRO A C 1
ATOM 1341 O O . PRO A 1 169 ? 14.473 -0.799 -6.875 1.00 90.62 169 PRO A O 1
ATOM 1344 N N . LEU A 1 170 ? 12.305 -0.691 -7.407 1.00 92.50 170 LEU A N 1
ATOM 1345 C CA . LEU A 1 170 ? 11.913 -1.886 -6.666 1.00 92.50 170 LEU A CA 1
ATOM 1346 C C . LEU A 1 170 ? 12.013 -3.159 -7.522 1.00 92.50 170 LEU A C 1
ATOM 1348 O O . LEU A 1 170 ? 11.455 -3.198 -8.624 1.00 92.50 170 LEU A O 1
ATOM 1352 N N . PRO A 1 171 ? 12.617 -4.248 -7.005 1.00 94.69 171 PRO A N 1
ATOM 1353 C CA . PRO A 1 171 ? 12.472 -5.571 -7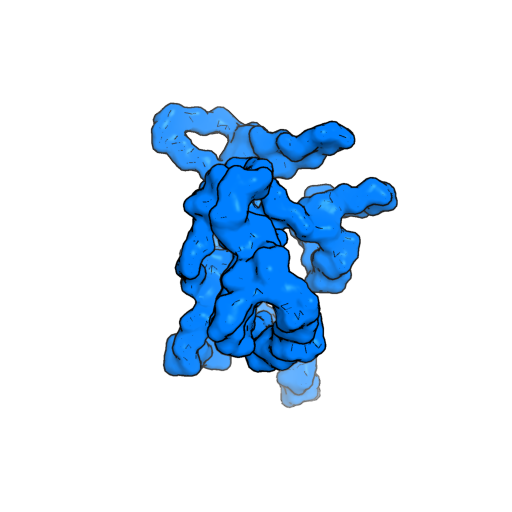.600 1.00 94.69 171 PRO A CA 1
ATOM 1354 C C . PRO A 1 171 ? 10.994 -5.967 -7.680 1.00 94.69 171 PRO A C 1
ATOM 1356 O O . PRO A 1 171 ? 10.211 -5.675 -6.769 1.00 94.69 171 PRO A O 1
ATOM 1359 N N . ARG A 1 172 ? 10.594 -6.729 -8.706 1.00 95.25 172 ARG A N 1
ATOM 1360 C CA . ARG A 1 172 ? 9.183 -7.137 -8.872 1.00 95.25 172 ARG A CA 1
ATOM 1361 C C . ARG A 1 172 ? 8.648 -7.952 -7.693 1.00 95.25 172 ARG A C 1
ATOM 1363 O O . ARG A 1 172 ? 7.453 -7.911 -7.417 1.00 95.25 172 ARG A O 1
ATOM 1370 N N . ALA A 1 173 ? 9.520 -8.674 -6.989 1.00 94.94 173 ALA A N 1
ATOM 1371 C CA . ALA A 1 173 ? 9.159 -9.391 -5.769 1.00 94.94 173 ALA A CA 1
ATOM 1372 C C . ALA A 1 173 ? 8.701 -8.436 -4.651 1.00 94.94 173 ALA A C 1
ATOM 1374 O O . ALA A 1 173 ? 7.693 -8.698 -3.996 1.00 94.94 173 ALA A O 1
ATOM 1375 N N . ASP A 1 174 ? 9.400 -7.315 -4.460 1.00 94.12 174 ASP A N 1
ATOM 1376 C CA . ASP A 1 174 ? 9.016 -6.303 -3.476 1.00 94.12 174 ASP A CA 1
ATOM 1377 C C . ASP A 1 174 ? 7.827 -5.466 -3.950 1.00 94.12 174 ASP A C 1
ATOM 1379 O O . ASP A 1 174 ? 6.974 -5.133 -3.131 1.00 94.12 174 ASP A O 1
ATOM 1383 N N . LEU A 1 175 ? 7.695 -5.226 -5.259 1.00 95.62 175 LEU A N 1
ATOM 1384 C CA . LEU A 1 175 ? 6.499 -4.605 -5.833 1.00 95.62 175 LEU A CA 1
ATOM 1385 C C . LEU A 1 175 ? 5.235 -5.424 -5.521 1.00 95.62 175 LEU A C 1
ATOM 1387 O O . LEU A 1 175 ? 4.248 -4.881 -5.027 1.00 95.62 175 LEU A O 1
ATOM 1391 N N . LEU A 1 176 ? 5.294 -6.748 -5.702 1.00 96.62 176 LEU A N 1
ATOM 1392 C CA . LEU A 1 176 ? 4.187 -7.644 -5.366 1.00 96.62 176 LEU A CA 1
ATOM 1393 C C . LEU A 1 176 ? 3.926 -7.688 -3.857 1.00 96.62 176 LEU A C 1
ATOM 1395 O O . LEU A 1 176 ? 2.777 -7.635 -3.419 1.00 96.62 176 LEU A O 1
ATOM 1399 N N . ARG A 1 177 ? 4.989 -7.766 -3.049 1.00 95.88 177 ARG A N 1
ATOM 1400 C CA . ARG A 1 177 ? 4.877 -7.803 -1.587 1.00 95.88 177 ARG A CA 1
ATOM 1401 C C . ARG A 1 177 ? 4.225 -6.541 -1.029 1.00 95.88 177 ARG A C 1
ATOM 1403 O O . ARG A 1 177 ? 3.355 -6.666 -0.172 1.00 95.88 177 ARG A O 1
ATOM 1410 N N . ARG A 1 178 ? 4.665 -5.367 -1.489 1.00 94.50 178 ARG A N 1
ATOM 1411 C CA . ARG A 1 178 ? 4.285 -4.060 -0.938 1.00 94.50 178 ARG A CA 1
ATOM 1412 C C . ARG A 1 178 ? 3.005 -3.503 -1.566 1.00 94.50 178 ARG A C 1
ATOM 1414 O O . ARG A 1 178 ? 2.173 -2.982 -0.837 1.00 94.50 178 ARG A O 1
ATOM 1421 N N . TYR A 1 179 ? 2.816 -3.670 -2.878 1.00 96.38 179 TYR A N 1
ATOM 1422 C CA . TYR A 1 179 ? 1.741 -3.016 -3.641 1.00 96.38 179 TYR A CA 1
ATOM 1423 C C . TYR A 1 179 ? 0.757 -3.986 -4.312 1.00 96.38 179 TYR A C 1
ATOM 1425 O O . TYR A 1 179 ? -0.241 -3.547 -4.874 1.00 96.38 179 TYR A O 1
ATOM 1433 N N . GLY A 1 180 ? 1.003 -5.300 -4.267 1.00 96.62 180 GLY A N 1
ATOM 1434 C CA . GLY A 1 180 ? 0.049 -6.301 -4.759 1.00 96.62 180 GLY A CA 1
ATOM 1435 C C . GLY A 1 180 ? 0.005 -6.466 -6.279 1.00 96.62 180 GLY A C 1
ATOM 1436 O O . GLY A 1 180 ? -0.936 -7.054 -6.799 1.00 96.62 180 GLY A O 1
ATOM 1437 N N . TYR A 1 181 ? 1.013 -5.988 -7.014 1.00 96.12 181 TYR A N 1
ATOM 1438 C CA . TYR A 1 181 ? 1.091 -6.185 -8.463 1.00 96.12 181 TYR A CA 1
ATOM 1439 C C . TYR A 1 181 ? 2.521 -6.433 -8.948 1.00 96.12 181 TYR A C 1
ATOM 1441 O O . TYR A 1 181 ? 3.498 -6.239 -8.229 1.00 96.12 181 TYR A O 1
ATOM 1449 N N . THR A 1 182 ? 2.649 -6.869 -10.202 1.00 95.06 182 THR A N 1
ATOM 1450 C CA . THR A 1 182 ? 3.937 -6.934 -10.902 1.00 95.06 182 THR A CA 1
ATOM 1451 C C . THR A 1 182 ? 3.825 -6.238 -12.250 1.00 95.06 182 THR A C 1
ATOM 1453 O O . THR A 1 182 ? 2.765 -6.258 -12.875 1.00 95.06 182 THR A O 1
ATOM 1456 N N . SER A 1 183 ? 4.922 -5.653 -12.727 1.00 94.56 183 SER A N 1
ATOM 1457 C CA . SER A 1 183 ? 5.007 -5.107 -14.081 1.00 94.56 183 SER A CA 1
ATOM 1458 C C . SER A 1 183 ? 6.356 -5.456 -14.715 1.00 94.56 183 SER A C 1
ATOM 1460 O O . SER A 1 183 ? 7.386 -5.369 -14.039 1.00 94.56 183 SER A O 1
ATOM 1462 N N . PRO A 1 184 ? 6.398 -5.816 -16.014 1.00 95.00 184 PRO A N 1
ATOM 1463 C CA . PRO A 1 184 ? 7.651 -5.996 -16.744 1.00 95.00 184 PRO A CA 1
ATOM 1464 C C . PRO A 1 184 ? 8.544 -4.749 -16.763 1.00 95.00 184 PRO A C 1
ATOM 1466 O O . PRO A 1 184 ? 9.753 -4.890 -16.921 1.00 95.00 184 PRO A O 1
ATOM 1469 N N . THR A 1 185 ? 7.986 -3.545 -16.585 1.00 94.25 185 THR A N 1
ATOM 1470 C CA . THR A 1 185 ? 8.773 -2.299 -16.592 1.00 94.25 185 THR A CA 1
ATOM 1471 C C . THR A 1 185 ? 9.732 -2.194 -15.406 1.00 94.25 185 THR A C 1
ATOM 1473 O O . THR A 1 185 ? 10.760 -1.538 -15.524 1.00 94.25 185 THR A O 1
ATOM 1476 N N . TYR A 1 186 ? 9.474 -2.929 -14.320 1.00 95.06 186 TYR A N 1
ATOM 1477 C CA . TYR A 1 186 ? 10.355 -3.015 -13.151 1.00 95.06 186 TYR A CA 1
ATOM 1478 C C . TYR A 1 186 ? 11.435 -4.102 -13.263 1.00 95.06 186 TYR A C 1
ATOM 1480 O O . TYR A 1 186 ? 12.271 -4.225 -12.375 1.00 95.06 186 TYR A O 1
ATOM 1488 N N . ALA A 1 187 ? 11.469 -4.895 -14.343 1.00 94.44 187 ALA A N 1
ATOM 1489 C CA . ALA A 1 187 ? 12.405 -6.019 -14.465 1.00 94.44 187 ALA A CA 1
ATOM 1490 C C . ALA A 1 187 ? 13.888 -5.600 -14.427 1.00 94.44 187 ALA A C 1
ATOM 1492 O O . ALA A 1 187 ? 14.740 -6.405 -14.065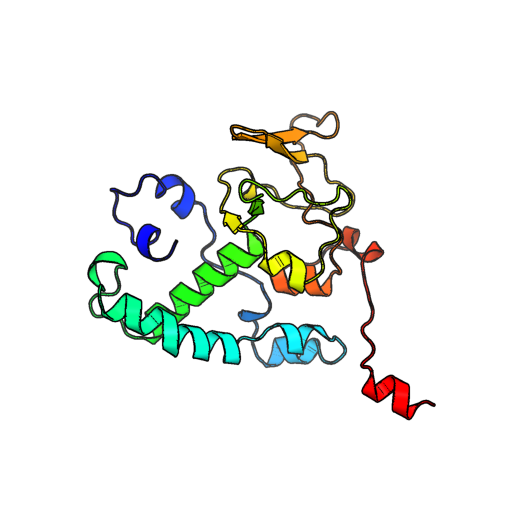 1.00 94.44 187 ALA A O 1
ATOM 1493 N N . ILE A 1 188 ? 14.204 -4.347 -14.773 1.00 93.19 188 ILE A N 1
ATOM 1494 C CA . ILE A 1 188 ? 15.566 -3.799 -14.674 1.00 93.19 188 ILE A CA 1
ATOM 1495 C C . ILE A 1 188 ? 16.074 -3.717 -13.225 1.00 93.19 188 ILE A C 1
ATOM 1497 O O . ILE A 1 188 ? 17.281 -3.724 -13.003 1.00 93.19 188 ILE A O 1
ATOM 1501 N N . HIS A 1 189 ? 15.163 -3.676 -12.252 1.00 93.56 189 HIS A N 1
ATOM 1502 C CA . HIS A 1 189 ? 15.468 -3.612 -10.824 1.00 93.56 189 HIS A CA 1
ATOM 1503 C C . HIS A 1 189 ? 15.410 -4.984 -10.143 1.00 93.56 189 HIS A C 1
ATOM 1505 O O . HIS A 1 189 ? 15.576 -5.072 -8.930 1.00 93.56 189 HIS A O 1
ATOM 1511 N N . ASP A 1 190 ? 15.158 -6.065 -10.888 1.00 93.81 190 ASP A N 1
ATOM 1512 C CA . ASP A 1 190 ? 15.106 -7.396 -10.294 1.00 93.81 190 ASP A CA 1
ATOM 1513 C C . ASP A 1 190 ? 16.458 -7.817 -9.720 1.00 93.81 190 ASP A C 1
ATOM 1515 O O . ASP A 1 190 ? 17.514 -7.668 -10.338 1.00 93.81 190 ASP A O 1
ATOM 1519 N N . VAL A 1 191 ? 16.393 -8.444 -8.550 1.00 91.88 191 VAL A N 1
ATOM 1520 C CA . VAL A 1 191 ? 17.546 -9.014 -7.858 1.00 91.88 191 VAL A CA 1
ATOM 1521 C C . VAL A 1 191 ? 17.307 -10.486 -7.549 1.00 91.88 191 VAL A C 1
ATOM 1523 O O . VAL A 1 191 ? 16.169 -10.940 -7.409 1.00 91.88 191 VAL A O 1
ATOM 1526 N N . ALA A 1 192 ? 18.400 -11.233 -7.416 1.00 89.38 192 ALA A N 1
ATOM 1527 C CA . ALA A 1 192 ? 18.394 -12.585 -6.878 1.00 89.38 192 ALA A CA 1
ATOM 1528 C C . ALA A 1 192 ? 19.119 -12.586 -5.530 1.00 89.38 192 ALA A C 1
ATOM 1530 O O . ALA A 1 192 ? 20.260 -12.135 -5.427 1.00 89.38 192 ALA A O 1
ATOM 1531 N N . GLU A 1 193 ? 18.460 -13.104 -4.499 1.00 85.44 193 GLU A N 1
ATOM 1532 C CA . GLU A 1 193 ? 19.015 -13.170 -3.150 1.00 85.44 193 GLU A CA 1
ATOM 1533 C C . GLU A 1 193 ? 19.725 -14.509 -2.934 1.00 85.44 193 GLU A C 1
ATOM 1535 O O . GLU A 1 193 ? 19.155 -15.580 -3.152 1.00 85.44 193 GLU A O 1
ATOM 1540 N N . LEU A 1 194 ? 20.976 -14.454 -2.476 1.00 84.56 194 LEU A N 1
ATOM 1541 C CA . LEU A 1 194 ? 21.756 -15.629 -2.099 1.00 84.56 194 LEU A CA 1
ATOM 1542 C C . LEU A 1 194 ? 22.031 -15.581 -0.602 1.00 84.56 194 LEU A C 1
ATOM 1544 O O . LEU A 1 194 ? 22.627 -14.630 -0.098 1.00 84.56 194 LEU A O 1
ATOM 1548 N N . SER A 1 195 ? 21.616 -16.621 0.121 1.00 84.38 195 SER A N 1
ATOM 1549 C CA . SER A 1 195 ? 21.856 -16.662 1.560 1.00 84.38 195 SER A CA 1
ATOM 1550 C C . SER A 1 195 ? 23.349 -16.831 1.850 1.00 84.38 195 SER A C 1
ATOM 1552 O O . SER A 1 195 ? 24.024 -17.686 1.270 1.00 84.38 195 SER A O 1
ATOM 1554 N N . HIS A 1 196 ? 23.868 -16.042 2.792 1.00 88.06 196 HIS A N 1
ATOM 1555 C CA . HIS A 1 196 ? 25.265 -16.133 3.219 1.00 88.06 196 HIS A CA 1
ATOM 1556 C C . HIS A 1 196 ? 25.682 -17.571 3.610 1.00 88.06 196 HIS A C 1
ATOM 1558 O O . HIS A 1 196 ? 26.724 -18.033 3.142 1.00 88.06 196 HIS A O 1
ATOM 1564 N N . PRO A 1 197 ? 24.866 -18.353 4.354 1.00 89.25 197 PRO A N 1
ATOM 1565 C CA . PRO A 1 197 ? 25.188 -19.751 4.636 1.00 89.25 197 PRO A CA 1
ATOM 1566 C C . PRO A 1 197 ? 25.262 -20.649 3.394 1.00 89.25 197 PRO A C 1
ATOM 1568 O O . PRO A 1 197 ? 26.024 -21.614 3.401 1.00 89.25 197 PRO A O 1
ATOM 1571 N N . ALA A 1 198 ? 24.482 -20.379 2.339 1.00 86.31 198 ALA A N 1
ATOM 1572 C CA . ALA A 1 198 ? 24.563 -21.146 1.095 1.00 86.31 198 ALA A CA 1
ATOM 1573 C C . ALA A 1 198 ? 25.879 -20.875 0.356 1.00 86.31 198 ALA A C 1
ATOM 1575 O O . ALA A 1 198 ? 26.485 -21.814 -0.152 1.00 86.31 198 ALA A O 1
ATOM 1576 N N . ILE A 1 199 ? 26.353 -19.625 0.366 1.00 90.50 199 ILE A N 1
ATOM 1577 C CA . ILE A 1 19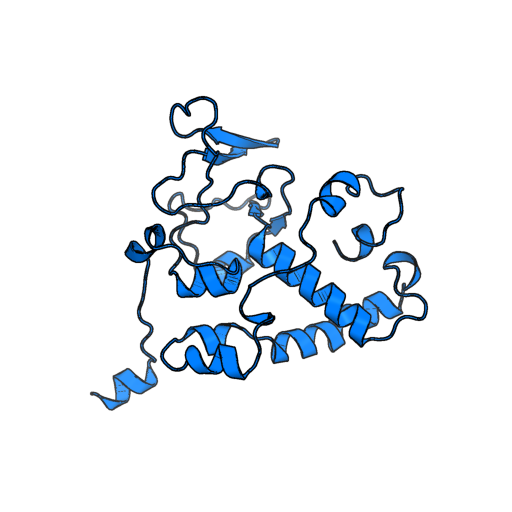9 ? 27.643 -19.243 -0.226 1.00 90.50 199 ILE A CA 1
ATOM 1578 C C . ILE A 1 199 ? 28.794 -19.966 0.485 1.00 90.50 199 ILE A C 1
ATOM 1580 O O . ILE A 1 199 ? 29.643 -20.561 -0.174 1.00 90.50 199 ILE A O 1
ATOM 1584 N N . LEU A 1 200 ? 28.792 -19.993 1.822 1.00 92.56 200 LEU A N 1
ATOM 1585 C CA . LEU A 1 200 ? 29.841 -20.658 2.607 1.00 92.56 200 LEU A CA 1
ATOM 1586 C C . LEU A 1 200 ? 29.917 -22.177 2.393 1.00 92.56 200 LEU A C 1
ATOM 1588 O O . LEU A 1 200 ? 30.959 -22.764 2.646 1.00 92.56 200 LEU A O 1
ATOM 1592 N N . ARG A 1 201 ? 28.834 -22.828 1.950 1.00 89.19 201 ARG A N 1
ATOM 1593 C CA . ARG A 1 201 ? 28.826 -24.274 1.651 1.00 89.19 201 ARG A CA 1
ATOM 1594 C C . ARG A 1 201 ? 29.401 -24.616 0.275 1.00 89.19 201 ARG A C 1
ATOM 1596 O O . ARG A 1 201 ? 29.592 -25.795 -0.010 1.00 89.19 201 ARG A O 1
ATOM 1603 N N . LEU A 1 202 ? 29.602 -23.615 -0.581 1.00 81.12 202 LEU A N 1
ATOM 1604 C CA . LEU A 1 202 ? 30.171 -23.767 -1.922 1.00 81.12 202 LEU A CA 1
ATOM 1605 C C . LEU A 1 202 ? 31.686 -23.503 -1.956 1.00 81.12 202 LEU A C 1
ATOM 1607 O O . LEU A 1 202 ? 32.317 -23.832 -2.960 1.00 81.12 202 LEU A O 1
ATOM 1611 N N . ALA A 1 203 ? 32.234 -22.897 -0.897 1.00 64.00 203 ALA A N 1
ATOM 1612 C CA . ALA A 1 203 ? 33.660 -22.624 -0.704 1.00 64.00 203 ALA A CA 1
ATOM 1613 C C . ALA A 1 203 ? 34.356 -23.783 0.024 1.00 64.00 203 ALA A C 1
ATOM 1615 O O . ALA A 1 203 ? 35.523 -24.065 -0.330 1.00 64.00 203 ALA A O 1
#